Protein AF-N2AQR8-F1 (afdb_monomer_lite)

Secondary structure (DSSP, 8-state):
-PPPPPHHHHHHHTT----EEEEES-----HHHHHHHHHHHHTTPEEEEGGGGTT---HHHHHHHHHHHHHHTT--GGGEEEEES-HHHHHHHHHHTTT-TT---EEEEE--TTSPTT---SEEES--TT--HHHHHHHHHHHTTPPPEEEE-SSEEEEE--GGGHHHHHHHHTSTTSSSSSPPPPPHHHHHHHHHHIIIIIHHHHS--EEEEEETTT--EEEEEEEEEEEETTEEEEEEEEEE-GGGTTTTHHHHHHHHHHHHHHHTS--SEEEEEE-TT-HHHHHHHHHTT-EEEEEEEETTEEEEEEEEE--

Foldseek 3Di:
DQPDDDPVLVVVLVPFLAQEEEEADDDPVDPLVVVQVNQCSNSNRYYHYLPVPPVPPDLVVSVVVVCVVCVVVVHFLLNYEYEHLDLVNQQVQLCVVVVDVGGHHAYEHAAEPPGDPPRDGLYYDPDCNPPHPLNRRVSSCLSVVHWRFLDDFPWKTKIADDLVCVVLLLVQQPAPPQPPWPPGADPSVVNSVVSVCCSNPVCSVQVWDKIWIATPPPRHTFWIWTWDWDDAPNDTFTETDITGGPVCPPVCPLLGVSLRRLVSCCPVVVDQKYKYWGQPPPVVVVVSCVVSVWDFDDWGDDPNGITGITMDGRD

Radius of gyration: 22.26 Å; chains: 1; bounding box: 63×40×60 Å

Structure (mmCIF, N/CA/C/O backbone):
data_AF-N2AQR8-F1
#
_entry.id   AF-N2AQR8-F1
#
loop_
_atom_site.group_PDB
_atom_site.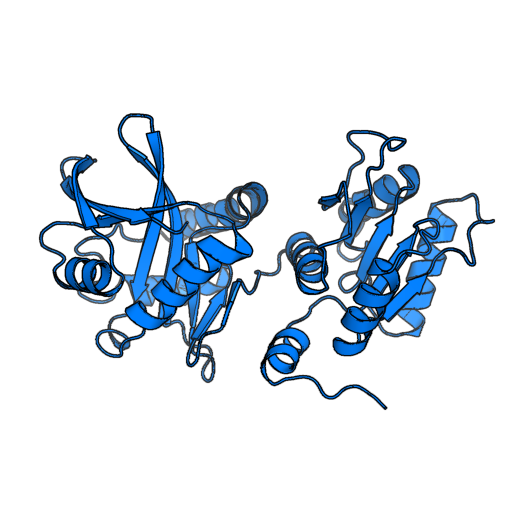id
_atom_site.type_symbol
_atom_site.label_atom_id
_atom_site.label_alt_id
_atom_site.label_comp_id
_atom_site.label_asym_id
_atom_site.label_entity_id
_atom_site.label_seq_id
_atom_site.pdbx_PDB_ins_code
_atom_site.Cartn_x
_atom_site.Cartn_y
_atom_site.Cartn_z
_atom_site.occupancy
_atom_site.B_iso_or_equiv
_atom_site.auth_seq_id
_atom_site.auth_comp_id
_atom_site.auth_asym_id
_atom_site.auth_atom_id
_atom_site.pdbx_PDB_model_num
ATOM 1 N N . MET A 1 1 ? -34.084 3.638 2.131 1.00 42.47 1 MET A N 1
ATOM 2 C CA . MET A 1 1 ? -33.612 2.890 0.943 1.00 42.47 1 MET A CA 1
ATOM 3 C C . MET A 1 1 ? -32.109 2.749 1.088 1.00 42.47 1 MET A C 1
ATOM 5 O O . MET A 1 1 ? -31.470 3.782 1.215 1.00 42.47 1 MET A O 1
ATOM 9 N N . LYS A 1 2 ? -31.545 1.532 1.154 1.00 53.47 2 LYS A N 1
ATOM 10 C CA . LYS A 1 2 ? -30.079 1.376 1.123 1.00 53.47 2 LYS A CA 1
ATOM 11 C C . LYS A 1 2 ? -29.582 1.986 -0.194 1.00 53.47 2 LYS A C 1
ATOM 13 O O . LYS A 1 2 ? -30.084 1.598 -1.251 1.00 53.47 2 LYS A O 1
ATOM 18 N N . ASN A 1 3 ? -28.685 2.969 -0.135 1.00 61.62 3 ASN A N 1
ATOM 19 C CA . ASN A 1 3 ? -28.075 3.522 -1.342 1.00 61.62 3 ASN A CA 1
ATOM 20 C C . ASN A 1 3 ? -27.347 2.388 -2.068 1.00 61.62 3 ASN A C 1
ATOM 22 O O . ASN A 1 3 ? -26.574 1.649 -1.463 1.00 61.62 3 ASN A O 1
ATOM 26 N N . LYS A 1 4 ? -27.638 2.212 -3.358 1.00 77.88 4 LYS A N 1
ATOM 27 C CA . LYS A 1 4 ? -26.970 1.196 -4.167 1.00 77.88 4 LYS A CA 1
ATOM 28 C C . LYS A 1 4 ? -25.528 1.653 -4.407 1.00 77.88 4 LYS A C 1
ATOM 30 O O . LYS A 1 4 ? -25.333 2.745 -4.937 1.00 77.88 4 LYS A O 1
ATOM 35 N N . ARG A 1 5 ? -24.549 0.834 -4.009 1.00 87.38 5 ARG A N 1
ATOM 36 C CA . ARG A 1 5 ? -23.120 1.080 -4.254 1.00 87.38 5 ARG A CA 1
ATOM 37 C C . ARG A 1 5 ? -22.850 1.205 -5.756 1.00 87.38 5 ARG A C 1
ATOM 39 O O . ARG A 1 5 ? -23.472 0.517 -6.568 1.00 87.38 5 ARG A O 1
ATOM 46 N N . THR A 1 6 ? -21.909 2.065 -6.131 1.00 89.38 6 THR A N 1
ATOM 47 C CA . THR A 1 6 ? -21.298 2.016 -7.465 1.00 89.38 6 THR A CA 1
ATOM 48 C C . THR A 1 6 ? -20.430 0.758 -7.595 1.00 89.38 6 THR A C 1
ATOM 50 O O . THR A 1 6 ? -20.043 0.157 -6.597 1.00 89.38 6 THR A O 1
ATOM 53 N N . LYS A 1 7 ? -20.058 0.368 -8.821 1.00 83.56 7 LYS A N 1
ATOM 54 C CA . LYS A 1 7 ? -19.149 -0.774 -9.057 1.00 83.56 7 LYS A CA 1
ATOM 55 C C . LYS A 1 7 ? -17.795 -0.612 -8.344 1.00 83.56 7 LYS A C 1
ATOM 57 O O . LYS A 1 7 ? -17.186 -1.585 -7.901 1.00 83.56 7 LYS A O 1
ATOM 62 N N . GLU A 1 8 ? -17.324 0.625 -8.245 1.00 80.00 8 GLU A N 1
ATOM 63 C CA . GLU A 1 8 ? -16.111 0.977 -7.511 1.00 80.00 8 GLU A CA 1
ATOM 64 C C . GLU A 1 8 ? -16.301 0.792 -6.002 1.00 80.00 8 GLU A C 1
ATOM 66 O O . GLU A 1 8 ? -15.521 0.085 -5.368 1.00 80.00 8 GLU A O 1
ATOM 71 N N . GLN A 1 9 ? -17.399 1.309 -5.444 1.00 87.56 9 GLN A N 1
ATOM 72 C CA . GLN A 1 9 ? -17.742 1.123 -4.032 1.00 87.56 9 GLN A CA 1
ATOM 73 C C . GLN A 1 9 ? -17.975 -0.352 -3.674 1.00 87.56 9 GLN A C 1
ATOM 75 O O . GLN A 1 9 ? -17.590 -0.778 -2.592 1.00 87.56 9 GLN A O 1
ATOM 80 N N . GLU A 1 10 ? -18.555 -1.160 -4.567 1.00 87.81 10 GLU A N 1
ATOM 81 C CA . GLU A 1 10 ? -18.666 -2.616 -4.377 1.00 87.81 10 GLU A CA 1
ATOM 82 C C . GLU A 1 10 ? -17.289 -3.287 -4.306 1.00 87.81 10 GLU A C 1
ATOM 84 O O . GLU A 1 10 ? -17.080 -4.170 -3.476 1.00 87.81 10 GLU A O 1
ATOM 89 N N . THR A 1 11 ? -16.342 -2.848 -5.142 1.00 82.81 11 THR A N 1
ATOM 90 C CA . THR A 1 11 ? -14.969 -3.376 -5.146 1.00 82.81 11 THR A CA 1
ATOM 91 C C . THR A 1 11 ? -14.247 -3.031 -3.845 1.00 82.81 11 THR A C 1
ATOM 93 O O . THR A 1 11 ? -13.611 -3.904 -3.260 1.00 82.81 11 THR A O 1
ATOM 96 N N . ILE A 1 12 ? -14.373 -1.786 -3.377 1.00 85.25 12 ILE A N 1
ATOM 97 C CA . ILE A 1 12 ? -13.799 -1.340 -2.100 1.00 85.25 12 ILE A CA 1
ATOM 98 C C . ILE A 1 12 ? -14.423 -2.126 -0.943 1.00 85.25 12 ILE A C 1
ATOM 100 O O . ILE A 1 12 ? -13.701 -2.713 -0.143 1.00 85.25 12 ILE A O 1
ATOM 104 N N . TRP A 1 13 ? -15.757 -2.189 -0.891 1.00 90.50 13 TRP A N 1
ATOM 105 C CA . TRP A 1 13 ? -16.504 -2.882 0.158 1.00 90.50 13 TRP A CA 1
ATOM 106 C C . TRP A 1 13 ? -16.085 -4.345 0.319 1.00 90.50 13 TRP A C 1
ATOM 108 O O . TRP A 1 13 ? -15.829 -4.784 1.435 1.00 90.50 13 TRP A O 1
ATOM 118 N N . ALA A 1 14 ? -15.952 -5.083 -0.787 1.00 87.19 14 ALA A N 1
ATOM 119 C CA . ALA A 1 14 ? -15.597 -6.504 -0.775 1.00 87.19 14 ALA A CA 1
ATOM 120 C C . ALA A 1 14 ? -14.200 -6.803 -0.190 1.00 87.19 14 ALA A C 1
ATOM 122 O O . ALA A 1 14 ? -13.817 -7.965 -0.069 1.00 87.19 14 ALA A O 1
ATOM 123 N N . GLN A 1 15 ? -13.419 -5.770 0.126 1.00 85.62 15 GLN A N 1
ATOM 124 C CA . GLN A 1 15 ? -12.032 -5.873 0.569 1.00 85.62 15 GLN A CA 1
ATOM 125 C C . GLN A 1 15 ? -11.759 -5.169 1.888 1.00 85.62 15 GLN A C 1
ATOM 127 O O . GLN A 1 15 ? -10.601 -5.132 2.321 1.00 85.62 15 GLN A O 1
ATOM 132 N N . LEU A 1 16 ? -12.781 -4.563 2.488 1.00 92.19 16 LEU A N 1
ATOM 133 C CA . LEU A 1 16 ? -12.646 -3.974 3.805 1.00 92.19 16 LEU A CA 1
ATOM 134 C C . LEU A 1 16 ? -12.395 -5.089 4.820 1.00 92.19 16 LEU A C 1
ATOM 136 O O . LEU A 1 16 ? -13.093 -6.100 4.854 1.00 92.19 16 LEU A O 1
ATOM 140 N N . SER A 1 17 ? -11.375 -4.884 5.642 1.00 94.50 17 SER A N 1
ATOM 141 C CA . SER A 1 17 ? -11.164 -5.609 6.890 1.00 94.50 17 SER A CA 1
ATOM 142 C C . SER A 1 17 ? -11.867 -4.905 8.054 1.00 94.50 17 SER A C 1
ATOM 144 O O . SER A 1 17 ? -12.098 -5.524 9.091 1.00 94.50 17 SER A O 1
ATOM 146 N N . LEU A 1 18 ? -12.172 -3.614 7.911 1.00 96.56 18 LEU A N 1
ATOM 147 C CA . LEU A 1 18 ? -12.928 -2.821 8.875 1.00 96.56 18 LEU A CA 1
ATOM 148 C C . LEU A 1 18 ? -14.429 -3.13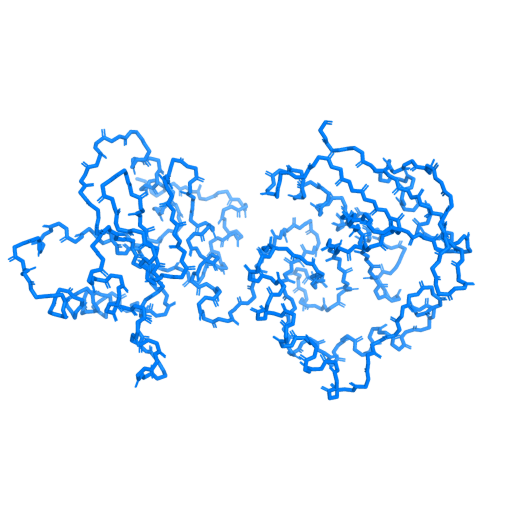4 8.804 1.00 96.56 18 LEU A C 1
ATOM 150 O O . LEU A 1 18 ? -15.056 -2.964 7.763 1.00 96.56 18 LEU A O 1
ATOM 154 N N . HIS A 1 19 ? -15.013 -3.501 9.942 1.00 96.62 19 HIS A N 1
ATOM 155 C CA . HIS A 1 19 ? -16.446 -3.757 10.108 1.00 96.62 19 HIS A CA 1
ATOM 156 C C . HIS A 1 19 ? -17.103 -2.866 11.169 1.00 96.62 19 HIS A C 1
ATOM 158 O O . HIS A 1 19 ? -18.322 -2.701 11.143 1.00 96.62 19 HIS A O 1
ATOM 164 N N . ALA A 1 20 ? -16.333 -2.277 12.091 1.00 96.94 20 ALA A N 1
ATOM 165 C CA . ALA A 1 20 ? -16.875 -1.364 13.094 1.00 96.94 20 ALA A CA 1
ATOM 166 C C . ALA A 1 20 ? -15.916 -0.229 13.469 1.00 96.94 20 ALA A C 1
ATOM 168 O O . ALA A 1 20 ? -14.708 -0.426 13.577 1.00 96.94 20 ALA A O 1
ATOM 169 N N . VAL A 1 21 ? -16.480 0.944 13.741 1.00 95.81 21 VAL A N 1
ATOM 170 C CA . VAL A 1 21 ? -15.791 2.103 14.307 1.00 95.81 21 VAL A CA 1
ATOM 171 C C . VAL A 1 21 ? -16.423 2.431 15.657 1.00 95.81 21 VAL A C 1
ATOM 173 O O . VAL A 1 21 ? -17.600 2.783 15.738 1.00 95.81 21 VAL A O 1
ATOM 176 N N . ILE A 1 22 ? -15.634 2.327 16.721 1.00 94.56 22 ILE A N 1
ATOM 177 C CA . ILE A 1 22 ? -15.975 2.806 18.055 1.00 94.56 22 ILE A CA 1
ATOM 178 C C . ILE A 1 22 ? -15.644 4.296 18.122 1.00 94.56 22 ILE A C 1
ATOM 180 O O . ILE A 1 22 ? -14.485 4.694 18.010 1.00 94.56 22 ILE A O 1
ATOM 184 N N . TRP A 1 23 ? -16.677 5.113 18.298 1.00 92.25 23 TRP A N 1
ATOM 185 C CA . TRP A 1 23 ? -16.581 6.567 18.265 1.00 92.25 23 TRP A CA 1
ATOM 186 C C . TRP A 1 23 ? -16.594 7.147 19.676 1.00 92.25 23 TRP A C 1
ATOM 188 O O . TRP A 1 23 ? -17.652 7.246 20.307 1.00 92.25 23 TRP A O 1
ATOM 198 N N . ASP A 1 24 ? -15.423 7.537 20.171 1.00 90.50 24 ASP A N 1
ATOM 199 C CA . ASP A 1 24 ? -15.214 8.069 21.519 1.00 90.50 24 ASP A CA 1
ATOM 200 C C . ASP A 1 24 ? -14.786 9.544 21.516 1.00 90.50 24 ASP A C 1
ATOM 202 O O . ASP A 1 24 ? -13.900 9.964 22.258 1.00 90.50 24 ASP A O 1
ATOM 206 N N . LEU A 1 25 ? -15.425 10.340 20.657 1.00 86.69 25 LEU A N 1
ATOM 207 C CA . LEU A 1 25 ? -15.266 11.794 20.617 1.00 86.69 25 LEU A CA 1
ATOM 208 C C . LEU A 1 25 ? -16.547 12.501 21.093 1.00 86.69 25 LEU A C 1
ATOM 210 O O . LEU A 1 25 ? -17.679 12.032 20.879 1.00 86.69 25 LEU A O 1
ATOM 214 N N . SER A 1 26 ? -16.382 13.658 21.739 1.00 74.06 26 SER A N 1
ATOM 215 C CA . SER A 1 26 ? -17.483 14.606 21.961 1.00 74.06 26 SER A CA 1
ATOM 216 C C . SER A 1 26 ? -18.059 15.060 20.614 1.00 74.06 26 SER A C 1
ATOM 218 O O . SER A 1 26 ? -17.352 15.091 19.615 1.00 74.06 26 SER A O 1
ATOM 220 N N . GLU A 1 27 ? -19.364 15.325 20.545 1.00 63.97 27 GLU A N 1
ATOM 221 C CA . GLU A 1 27 ? -20.008 15.762 19.298 1.00 63.97 27 GLU A CA 1
ATOM 222 C C . GLU A 1 27 ? -19.433 17.109 18.874 1.00 63.97 27 GLU A C 1
ATOM 224 O O . GLU A 1 27 ? -19.551 18.084 19.611 1.00 63.97 27 GLU A O 1
ATOM 229 N N . THR A 1 28 ? -18.825 17.165 17.695 1.00 53.22 28 THR A N 1
ATOM 230 C CA . THR A 1 28 ? -18.920 18.361 16.870 1.00 53.22 28 THR A CA 1
ATOM 231 C C . THR A 1 28 ? -20.125 18.124 15.962 1.00 53.22 28 THR A C 1
ATOM 233 O O . THR A 1 28 ? -20.134 17.190 15.162 1.00 53.22 28 THR A O 1
ATOM 236 N N . GLU A 1 29 ? -21.203 18.889 16.157 1.00 48.78 29 GLU A N 1
ATOM 237 C CA . GLU A 1 29 ? -22.363 18.909 15.253 1.00 48.78 29 GLU A CA 1
ATOM 238 C C . GLU A 1 29 ? -21.960 19.588 13.935 1.00 48.78 29 GLU A C 1
ATOM 240 O O . GLU A 1 29 ? -22.415 20.686 13.622 1.00 48.78 29 GLU A O 1
ATOM 245 N N . ASP A 1 30 ? -21.048 18.966 13.189 1.00 54.22 30 ASP A N 1
ATOM 246 C CA . ASP A 1 30 ? -20.509 19.526 11.956 1.00 54.22 30 ASP A CA 1
ATOM 247 C C . ASP A 1 30 ? -20.894 18.681 10.740 1.00 54.22 30 ASP A C 1
ATOM 249 O O . ASP A 1 30 ? -21.109 17.467 10.831 1.00 54.22 30 ASP A O 1
ATOM 253 N N . ALA A 1 31 ? -20.974 19.324 9.575 1.00 54.62 31 ALA A N 1
ATOM 254 C CA . ALA A 1 31 ? -21.418 18.701 8.324 1.00 54.62 31 ALA A CA 1
ATOM 255 C C . ALA A 1 31 ? -20.582 17.460 7.928 1.00 54.62 31 ALA A C 1
ATOM 257 O O . ALA A 1 31 ? -21.072 16.567 7.226 1.00 54.62 31 ALA A O 1
ATOM 258 N N . ASP A 1 32 ? -19.345 17.367 8.420 1.00 61.53 32 ASP A N 1
ATOM 259 C CA . ASP A 1 32 ? -18.453 16.228 8.206 1.00 61.53 32 ASP A CA 1
ATOM 260 C C . ASP A 1 32 ? -18.837 14.962 8.977 1.00 61.53 32 ASP A C 1
ATOM 262 O O . ASP A 1 32 ? -18.484 13.857 8.556 1.00 61.53 32 ASP A O 1
ATOM 266 N N . ASP A 1 33 ? -19.568 15.067 10.089 1.00 71.44 33 ASP A N 1
ATOM 267 C CA . ASP A 1 33 ? -20.088 13.890 10.800 1.00 71.44 33 ASP A CA 1
ATOM 268 C C . ASP A 1 33 ? -21.192 13.197 9.979 1.00 71.44 33 ASP A C 1
ATOM 270 O O . ASP A 1 33 ? -21.207 11.973 9.825 1.00 71.44 33 ASP A O 1
ATOM 274 N N . ASP A 1 34 ? -22.050 13.983 9.327 1.00 77.31 34 ASP A N 1
ATOM 275 C CA . ASP A 1 34 ? -23.078 13.483 8.409 1.00 77.31 34 ASP A CA 1
ATOM 276 C C . ASP A 1 34 ? -22.483 12.850 7.145 1.00 77.31 34 ASP A C 1
ATOM 278 O O . ASP A 1 34 ? -22.993 11.837 6.653 1.00 77.31 34 ASP A O 1
ATOM 282 N N . ARG A 1 35 ? -21.406 13.434 6.603 1.00 84.19 35 ARG A N 1
ATOM 283 C CA . ARG A 1 35 ? -20.669 12.879 5.457 1.00 84.19 35 ARG A CA 1
ATOM 284 C C . ARG A 1 35 ? -20.094 11.502 5.794 1.00 84.19 35 ARG A C 1
ATOM 286 O O . ARG A 1 35 ? -20.350 10.546 5.061 1.00 84.19 35 ARG A O 1
ATOM 293 N N . ARG A 1 36 ? -19.383 11.385 6.920 1.00 86.06 36 ARG A N 1
ATOM 294 C CA . ARG A 1 36 ? -18.759 10.126 7.364 1.00 86.06 36 ARG A CA 1
ATOM 295 C C . ARG A 1 36 ? -19.778 9.055 7.712 1.00 86.06 36 ARG A C 1
ATOM 297 O O . ARG A 1 36 ? -19.607 7.921 7.281 1.00 86.06 36 ARG A O 1
ATOM 304 N N . LYS A 1 37 ? -20.864 9.386 8.420 1.00 85.88 37 LYS A N 1
ATOM 305 C CA . LYS A 1 37 ? -21.946 8.422 8.700 1.00 85.88 37 LYS A CA 1
ATOM 306 C C . LYS A 1 37 ? -22.515 7.831 7.414 1.00 85.88 37 LYS A C 1
ATOM 308 O O . LYS A 1 37 ? -22.621 6.615 7.297 1.00 85.88 37 LYS A O 1
ATOM 313 N N . LYS A 1 38 ? -22.800 8.679 6.417 1.00 88.62 38 LYS A N 1
ATOM 314 C CA . LYS A 1 38 ? -23.266 8.225 5.097 1.00 88.62 38 LYS A CA 1
ATOM 315 C C . LYS A 1 38 ? -22.246 7.322 4.412 1.00 88.62 38 LYS A C 1
ATOM 317 O O . LYS A 1 38 ? -22.640 6.346 3.781 1.00 88.62 38 LYS A O 1
ATOM 322 N N . GLU A 1 39 ? -20.960 7.642 4.514 1.00 90.31 39 GLU A N 1
ATOM 323 C CA . GLU A 1 39 ? -19.897 6.814 3.950 1.00 90.31 39 GLU A CA 1
ATOM 324 C C . GLU A 1 39 ? -19.821 5.445 4.644 1.00 90.31 39 GLU A C 1
ATOM 326 O O . GLU A 1 39 ? -19.912 4.420 3.971 1.00 90.31 39 GLU A O 1
ATOM 331 N N . LEU A 1 40 ? -19.752 5.402 5.977 1.00 92.25 40 LEU A N 1
ATOM 332 C CA . LEU A 1 40 ? -19.744 4.153 6.749 1.00 92.25 40 LEU A CA 1
ATOM 333 C C . LEU A 1 40 ? -20.975 3.284 6.441 1.00 92.25 40 LEU A C 1
ATOM 335 O O . LEU A 1 40 ? -20.829 2.083 6.213 1.00 92.25 40 LEU A O 1
ATOM 339 N N . ASP A 1 41 ? -22.160 3.891 6.322 1.00 92.06 41 ASP A N 1
ATOM 340 C CA . ASP A 1 41 ? -23.397 3.205 5.931 1.00 92.06 41 ASP A CA 1
ATOM 341 C C . ASP A 1 41 ? -23.318 2.610 4.519 1.00 92.06 41 ASP A C 1
ATOM 343 O O . ASP A 1 41 ? -23.753 1.476 4.294 1.00 92.06 41 ASP A O 1
ATOM 347 N N . VAL A 1 42 ? -22.747 3.348 3.554 1.00 93.19 42 VAL A N 1
ATOM 348 C CA . VAL A 1 42 ? -22.511 2.836 2.194 1.00 93.19 42 VAL A CA 1
ATOM 349 C C . VAL A 1 42 ? -21.654 1.580 2.255 1.00 93.19 42 VAL A C 1
ATOM 351 O O . VAL A 1 42 ? -21.936 0.630 1.532 1.00 93.19 42 VAL A O 1
ATOM 354 N N . PHE A 1 43 ? -20.662 1.521 3.136 1.00 93.81 43 PHE A N 1
ATOM 355 C CA . PHE A 1 43 ? -19.757 0.382 3.272 1.00 93.81 43 PHE A CA 1
ATOM 356 C C . PHE A 1 43 ? -20.177 -0.646 4.330 1.00 93.81 43 PHE A C 1
ATOM 358 O O . PHE A 1 43 ? -19.449 -1.606 4.554 1.00 93.81 43 PHE A O 1
ATOM 365 N N . GLU A 1 44 ? -21.368 -0.507 4.919 1.00 94.38 44 GLU A N 1
ATOM 366 C CA . GLU A 1 44 ? -21.869 -1.395 5.981 1.00 94.38 44 GLU A CA 1
ATOM 367 C C . GLU A 1 44 ? -20.889 -1.542 7.164 1.00 94.38 44 GLU A C 1
ATOM 369 O O . GLU A 1 44 ? -20.833 -2.582 7.817 1.00 94.38 44 GLU A O 1
ATOM 374 N N . VAL A 1 45 ? -20.140 -0.476 7.462 1.00 95.81 45 VAL A N 1
ATOM 375 C CA . VAL A 1 45 ? -19.285 -0.383 8.648 1.00 95.81 45 VAL A CA 1
ATOM 376 C C . VAL A 1 45 ? -20.116 0.177 9.796 1.00 95.81 45 VAL A C 1
ATOM 378 O O . VAL A 1 45 ? -20.654 1.278 9.710 1.00 95.81 45 VAL A O 1
ATOM 381 N N . CYS A 1 46 ? -20.233 -0.573 10.890 1.00 94.88 46 CYS A N 1
ATOM 382 C CA . CYS A 1 46 ? -21.030 -0.147 12.033 1.00 94.88 46 CYS A CA 1
ATOM 383 C C . CYS A 1 46 ? -20.357 1.006 12.788 1.00 94.88 46 CYS A C 1
ATOM 385 O O . CYS A 1 46 ? -19.195 0.903 13.169 1.00 94.88 46 CYS A O 1
ATOM 387 N N . LEU A 1 47 ? -21.098 2.077 13.071 1.00 92.44 47 LEU A N 1
ATOM 388 C CA . LEU A 1 47 ? -20.652 3.153 13.952 1.00 92.44 47 LEU A CA 1
ATOM 389 C C . LEU A 1 47 ? -21.235 2.964 15.361 1.00 92.44 47 LEU A C 1
ATOM 391 O O . LEU A 1 47 ? -22.453 2.996 15.544 1.00 92.44 47 LEU A O 1
ATOM 395 N N . LEU A 1 48 ? -20.369 2.811 16.365 1.00 91.06 48 LEU A N 1
ATOM 396 C CA . LEU A 1 48 ? -20.739 2.625 17.770 1.00 91.06 48 LEU A CA 1
ATOM 397 C C . LEU A 1 48 ? -20.324 3.848 18.608 1.00 91.06 48 LEU A C 1
ATOM 399 O O . LEU A 1 48 ? -19.171 3.942 19.032 1.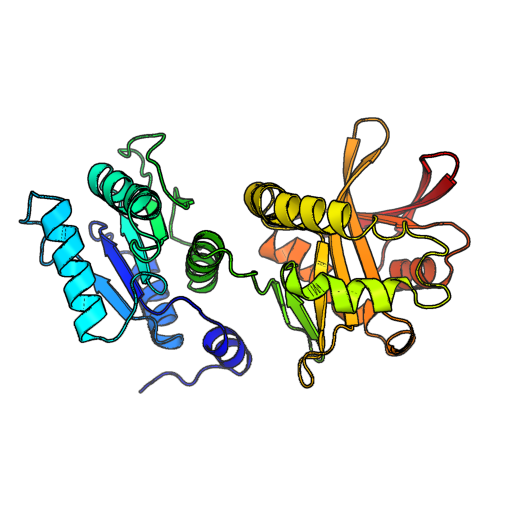00 91.06 48 LEU A O 1
ATOM 403 N N . PRO A 1 49 ? -21.239 4.796 18.880 1.00 88.50 49 PRO A N 1
ATOM 404 C CA . PRO A 1 49 ? -20.930 5.974 19.683 1.00 88.50 49 PRO A CA 1
ATOM 405 C C . PRO A 1 49 ? -20.842 5.642 21.179 1.00 88.50 49 PRO A C 1
ATOM 407 O O . PRO A 1 49 ? -21.824 5.225 21.797 1.00 88.50 49 PRO A O 1
ATOM 410 N N . MET A 1 50 ? -19.692 5.920 21.801 1.00 82.94 50 MET A N 1
ATOM 411 C CA . MET A 1 50 ? -19.444 5.639 23.224 1.00 82.94 50 MET A CA 1
ATOM 412 C C . MET A 1 50 ? -20.094 6.639 24.187 1.00 82.94 50 MET A C 1
ATOM 414 O O . MET A 1 50 ? -20.032 6.456 25.404 1.00 82.94 50 MET A O 1
ATOM 418 N N . ARG A 1 51 ? -20.762 7.688 23.685 1.00 71.00 51 ARG A N 1
ATOM 419 C CA . ARG A 1 51 ? -21.357 8.741 24.533 1.00 71.00 51 ARG A CA 1
ATOM 420 C C . ARG A 1 51 ? -22.350 8.221 25.564 1.00 71.00 51 ARG A C 1
ATOM 422 O O . ARG A 1 51 ? -22.454 8.767 26.658 1.00 71.00 51 ARG A O 1
ATOM 429 N N . ARG A 1 52 ? -23.018 7.108 25.251 1.00 62.03 52 ARG A N 1
ATOM 430 C CA . ARG A 1 52 ? -23.945 6.410 26.158 1.00 62.03 52 ARG A CA 1
ATOM 431 C C . ARG A 1 52 ? -23.287 5.970 27.473 1.00 62.03 52 ARG A C 1
ATOM 433 O O . ARG A 1 52 ? -23.993 5.727 28.449 1.00 62.03 52 ARG A O 1
ATOM 440 N N . TRP A 1 53 ? -21.957 5.917 27.517 1.00 68.12 53 TRP A N 1
ATOM 441 C CA . TRP A 1 53 ? -21.167 5.444 28.650 1.00 68.12 53 TRP A CA 1
ATOM 442 C C . TRP A 1 53 ? -20.182 6.488 29.187 1.00 68.12 53 TRP A C 1
ATOM 444 O O . TRP A 1 53 ? -19.282 6.138 29.940 1.00 68.12 53 TRP A O 1
ATOM 454 N N . GLN A 1 54 ? -20.354 7.774 28.860 1.00 66.94 54 GLN A N 1
ATOM 455 C CA . GLN A 1 54 ? -19.489 8.856 29.368 1.00 66.94 54 GLN A CA 1
ATOM 456 C C . GLN A 1 54 ? -19.455 8.961 30.901 1.00 66.94 54 GLN A C 1
ATOM 458 O O . GLN A 1 54 ? -18.502 9.489 31.463 1.00 66.94 54 GLN A O 1
ATOM 463 N N . HIS A 1 55 ? -20.473 8.438 31.587 1.00 70.62 55 HIS A N 1
ATOM 464 C CA . HIS A 1 55 ? -20.516 8.368 33.048 1.00 70.62 55 HIS A CA 1
ATOM 465 C C . HIS A 1 55 ? -19.573 7.300 33.637 1.00 70.62 55 HIS A C 1
ATOM 467 O O . HIS A 1 55 ? -19.319 7.309 34.841 1.00 70.62 55 HIS A O 1
ATOM 473 N N . MET A 1 56 ? -19.063 6.366 32.826 1.00 75.50 56 MET A N 1
ATOM 474 C CA . MET A 1 56 ? -18.118 5.342 33.268 1.00 75.50 56 MET A CA 1
ATOM 475 C C . MET A 1 56 ? -16.710 5.936 33.355 1.00 75.50 56 MET A C 1
ATOM 477 O O . MET A 1 56 ? -16.095 6.254 32.342 1.00 75.50 56 MET A O 1
ATOM 481 N N . THR A 1 57 ? -16.177 6.050 34.571 1.00 74.88 57 THR A N 1
ATOM 482 C CA . THR A 1 57 ? -14.847 6.635 34.826 1.00 74.88 57 THR A CA 1
ATOM 483 C C . THR A 1 57 ? -13.698 5.630 34.717 1.00 74.88 57 THR A C 1
ATOM 485 O O . THR A 1 57 ? -12.534 6.022 34.686 1.00 74.88 57 THR A O 1
ATOM 488 N N . CYS A 1 58 ? -14.001 4.328 34.669 1.00 84.19 58 CYS A N 1
ATOM 489 C CA . CYS A 1 58 ? -13.004 3.270 34.540 1.00 84.19 58 CYS A CA 1
ATOM 490 C C . CYS A 1 58 ? -12.807 2.884 33.068 1.00 84.19 58 CYS A C 1
ATOM 492 O O . CYS A 1 58 ? -13.677 2.250 32.468 1.00 84.19 58 CYS A O 1
ATOM 494 N N . THR A 1 59 ? -11.638 3.219 32.518 1.00 85.88 59 THR A N 1
ATOM 495 C CA . THR A 1 59 ? -11.240 2.945 31.128 1.00 85.88 59 THR A CA 1
ATOM 496 C C . THR A 1 59 ? -11.396 1.474 30.739 1.00 85.88 59 THR A C 1
ATOM 498 O O . THR A 1 59 ? -12.010 1.176 29.720 1.00 85.88 59 THR A O 1
ATOM 501 N N . GLY A 1 60 ? -10.918 0.546 31.577 1.00 85.06 60 GLY A N 1
ATOM 502 C CA . GLY A 1 60 ? -11.010 -0.890 31.291 1.00 85.06 60 GLY A CA 1
ATOM 503 C C . GLY A 1 60 ? -12.455 -1.384 31.184 1.00 85.06 60 GLY A C 1
ATOM 504 O O . GLY A 1 60 ? -12.800 -2.076 30.236 1.00 85.06 60 GLY A O 1
ATOM 505 N N . LEU A 1 61 ? -13.344 -0.965 32.092 1.00 86.69 61 LEU A N 1
ATOM 506 C CA . LEU A 1 61 ? -14.765 -1.337 32.015 1.00 86.69 61 LEU A CA 1
ATOM 507 C C . LEU A 1 61 ? -15.448 -0.750 30.774 1.00 86.69 61 LEU A C 1
ATOM 509 O O . LEU A 1 61 ? -16.270 -1.411 30.143 1.00 86.69 61 LEU A O 1
ATOM 513 N N . LYS A 1 62 ? -15.101 0.493 30.421 1.00 89.12 62 LYS A N 1
ATOM 514 C CA . LYS A 1 62 ? -15.612 1.164 29.223 1.00 89.12 62 LYS A CA 1
ATOM 515 C C . LYS A 1 62 ? -15.184 0.415 27.951 1.00 89.12 62 LYS A C 1
ATOM 517 O O . LYS A 1 62 ? -16.000 0.237 27.049 1.00 89.12 62 LYS A O 1
ATOM 522 N N . TYR A 1 63 ? -13.937 -0.057 27.905 1.00 90.69 63 TYR A N 1
ATOM 523 C CA . TYR A 1 63 ? -13.422 -0.897 26.826 1.00 90.69 63 TYR A CA 1
ATOM 524 C C . TYR A 1 63 ? -14.147 -2.247 26.738 1.00 90.69 63 TYR A C 1
ATOM 526 O O . TYR A 1 63 ? -14.649 -2.596 25.673 1.00 90.69 63 TYR A O 1
ATOM 534 N N . GLU A 1 64 ? -14.268 -2.978 27.849 1.00 90.94 64 GLU A N 1
ATOM 535 C CA . GLU A 1 64 ? -14.917 -4.298 27.869 1.00 90.94 64 GLU A CA 1
ATOM 536 C C . GLU A 1 64 ? -16.388 -4.232 27.420 1.00 90.94 64 GLU A C 1
ATOM 538 O O . GLU A 1 64 ? -16.852 -5.103 26.690 1.00 90.94 64 GLU A O 1
ATOM 543 N N . HIS A 1 65 ? -17.116 -3.160 27.753 1.00 91.19 65 HIS A N 1
ATOM 544 C CA . HIS A 1 65 ? -18.461 -2.933 27.208 1.00 91.19 65 HIS A CA 1
ATOM 545 C C . HIS A 1 65 ? -18.472 -2.728 25.687 1.00 91.19 65 HIS A C 1
ATOM 547 O O . HIS A 1 65 ? -19.361 -3.247 25.007 1.00 91.19 65 HIS A O 1
ATOM 553 N N . ALA A 1 66 ? -17.505 -1.987 25.135 1.00 91.69 66 ALA A N 1
ATOM 554 C CA . ALA A 1 66 ? -17.388 -1.827 23.686 1.00 91.69 66 ALA A CA 1
ATOM 555 C C . ALA A 1 66 ? -17.125 -3.181 23.009 1.00 91.69 66 ALA A C 1
ATOM 557 O O . ALA A 1 66 ? -17.783 -3.513 22.023 1.00 91.69 66 ALA A O 1
ATOM 558 N N . VAL A 1 67 ? -16.224 -3.986 23.580 1.00 92.38 67 VAL A N 1
ATOM 559 C CA . VAL A 1 67 ? -15.925 -5.345 23.108 1.00 92.38 67 VAL A CA 1
ATOM 560 C C . VAL A 1 67 ? -17.159 -6.244 23.181 1.00 92.38 67 VAL A C 1
ATOM 562 O O . VAL A 1 67 ? -17.451 -6.942 22.213 1.00 92.38 67 VAL A O 1
ATOM 565 N N . GLN A 1 68 ? -17.928 -6.194 24.269 1.00 93.44 68 GLN A N 1
ATOM 566 C CA . GLN A 1 68 ? -19.171 -6.956 24.388 1.00 93.44 68 GLN A CA 1
ATOM 567 C C . GLN A 1 68 ? -20.171 -6.591 23.278 1.00 93.44 68 GLN A C 1
ATOM 569 O O . GLN A 1 68 ? -20.747 -7.481 22.655 1.00 93.44 68 GLN A O 1
ATOM 574 N N . CYS A 1 69 ? -20.333 -5.301 22.968 1.00 93.81 69 CYS A N 1
ATOM 575 C CA . CYS A 1 69 ? -21.204 -4.867 21.871 1.00 93.81 69 CYS A CA 1
ATOM 576 C C . CYS A 1 69 ? -20.731 -5.414 20.515 1.00 93.81 69 CYS A C 1
ATOM 578 O O . CYS A 1 69 ? -21.546 -5.876 19.719 1.00 93.81 69 CYS A O 1
ATOM 580 N N . LEU A 1 70 ? -19.418 -5.407 20.254 1.00 94.50 70 LEU A N 1
ATOM 581 C CA . LEU A 1 70 ? -18.853 -6.007 19.041 1.00 94.50 70 LEU A CA 1
ATOM 582 C C . LEU A 1 70 ? -19.141 -7.515 18.972 1.00 94.50 70 LEU A C 1
ATOM 584 O O . LEU A 1 70 ? -19.552 -8.013 17.924 1.00 94.50 70 LEU A O 1
ATOM 588 N N . GLN A 1 71 ? -18.996 -8.232 20.090 1.00 94.06 71 GLN A N 1
ATOM 589 C CA . GLN A 1 71 ? -19.278 -9.668 20.178 1.00 94.06 71 GLN A CA 1
ATOM 590 C C . GLN A 1 71 ? -20.753 -9.991 19.911 1.00 94.06 71 GLN A C 1
ATOM 592 O O . GLN A 1 71 ? -21.040 -10.925 19.162 1.00 94.06 71 GLN A O 1
ATOM 597 N N . GLU A 1 72 ? -21.688 -9.205 20.452 1.00 95.94 72 GLU A N 1
ATOM 598 C CA . GLU A 1 72 ? -23.131 -9.342 20.189 1.00 95.94 72 GLU A CA 1
ATOM 599 C C . GLU A 1 72 ? -23.474 -9.145 18.700 1.00 95.94 72 GLU A C 1
ATOM 601 O O . GLU A 1 72 ? -24.432 -9.731 18.194 1.00 95.94 72 GLU A O 1
ATOM 606 N N . MET A 1 73 ? -22.658 -8.373 17.979 1.00 95.19 73 MET A N 1
ATOM 607 C CA . MET A 1 73 ? -22.759 -8.164 16.532 1.00 95.19 73 MET A CA 1
ATOM 608 C C . MET A 1 73 ? -21.976 -9.193 15.698 1.00 95.19 73 MET A C 1
ATOM 610 O O . MET A 1 73 ? -22.036 -9.153 14.469 1.00 95.19 73 MET A O 1
ATOM 614 N N . GLY A 1 74 ? -21.231 -10.103 16.335 1.00 95.69 74 GLY A N 1
ATOM 615 C CA . GLY A 1 74 ? -20.354 -11.060 15.656 1.00 95.69 74 GLY A CA 1
ATOM 616 C C . GLY A 1 74 ? -19.108 -10.428 15.022 1.00 95.69 74 GLY A C 1
ATOM 617 O O . GLY A 1 74 ? -18.528 -11.009 14.105 1.00 95.69 74 GLY A O 1
ATOM 618 N N . ILE A 1 75 ? -18.696 -9.243 15.480 1.00 95.19 75 ILE A N 1
ATOM 619 C CA . ILE A 1 75 ? -17.533 -8.511 14.969 1.00 95.19 75 ILE A CA 1
ATOM 620 C C . ILE A 1 75 ? -16.337 -8.753 15.896 1.00 95.19 75 ILE A C 1
ATOM 622 O O . ILE A 1 75 ? -16.417 -8.563 17.107 1.00 95.19 75 ILE A O 1
ATOM 626 N N . SER A 1 76 ? -15.203 -9.167 15.326 1.00 93.25 76 SER A N 1
ATOM 627 C CA . SER A 1 76 ? -13.945 -9.294 16.070 1.00 93.25 76 SER A CA 1
ATOM 628 C C . SER A 1 76 ? -13.317 -7.923 16.331 1.00 93.25 76 SER A C 1
ATOM 630 O O . SER A 1 76 ? -13.349 -7.055 15.461 1.00 93.25 76 SER A O 1
ATOM 632 N N . GLU A 1 77 ? -12.644 -7.762 17.474 1.00 93.19 77 GLU A N 1
ATOM 633 C CA . GLU A 1 77 ? -11.820 -6.583 17.794 1.00 93.19 77 GLU A CA 1
ATOM 634 C C . GLU A 1 77 ? -10.802 -6.263 16.684 1.00 93.19 77 GLU A C 1
ATOM 636 O O . GLU A 1 77 ? -10.569 -5.098 16.374 1.00 93.19 77 GLU A O 1
ATOM 641 N N . LYS A 1 78 ? -10.255 -7.289 16.012 1.00 92.69 78 LYS A N 1
ATOM 642 C CA . LYS A 1 78 ? -9.321 -7.119 14.884 1.00 92.69 78 LYS A CA 1
ATOM 643 C C . LYS A 1 78 ? -9.957 -6.439 13.674 1.00 92.69 78 LYS A C 1
ATOM 645 O O . LYS A 1 78 ? -9.239 -5.861 12.870 1.00 92.69 78 LYS A O 1
ATOM 650 N N . ASN A 1 79 ? -11.277 -6.516 13.534 1.00 95.06 79 ASN A N 1
ATOM 651 C CA . ASN A 1 79 ? -12.039 -5.870 12.469 1.00 95.06 79 ASN A CA 1
ATOM 652 C C . ASN A 1 79 ? -12.676 -4.554 12.938 1.00 95.06 79 ASN A C 1
ATOM 654 O O . ASN A 1 79 ? -13.552 -4.018 12.258 1.00 95.06 79 ASN A O 1
ATOM 658 N N . ALA A 1 80 ? -12.261 -4.036 14.094 1.00 96.06 80 ALA A N 1
ATOM 659 C CA . ALA A 1 80 ? -12.777 -2.805 14.659 1.00 96.06 80 ALA A CA 1
ATOM 660 C C . ALA A 1 80 ? -11.672 -1.762 14.882 1.00 96.06 80 ALA A C 1
ATOM 662 O O . ALA A 1 80 ? -10.490 -2.074 15.063 1.00 96.06 80 ALA A O 1
ATOM 663 N N . LEU A 1 81 ? -12.092 -0.502 14.861 1.00 96.62 81 LEU A N 1
ATOM 664 C CA . LEU A 1 81 ? -11.255 0.674 15.040 1.00 96.62 81 LEU A CA 1
ATOM 665 C C . LEU A 1 81 ? -11.826 1.537 16.163 1.00 96.62 81 LEU A C 1
ATOM 667 O O . LEU A 1 81 ? -12.993 1.907 16.119 1.00 96.62 81 LEU A O 1
ATOM 671 N N . LEU A 1 82 ? -11.002 1.893 17.137 1.00 95.88 82 LEU A N 1
ATOM 672 C CA . LEU A 1 82 ? -11.294 2.907 18.136 1.00 95.88 82 LEU A CA 1
ATOM 673 C C . LEU A 1 82 ? -10.781 4.265 17.659 1.00 95.88 82 LEU A C 1
ATOM 675 O O . LEU A 1 82 ? -9.614 4.397 17.299 1.00 95.88 82 LEU A O 1
ATOM 679 N N . ILE A 1 83 ? -11.641 5.277 17.724 1.00 94.44 83 ILE A N 1
ATOM 680 C CA . ILE A 1 83 ? -11.278 6.682 17.541 1.00 94.44 83 ILE A CA 1
ATOM 681 C C . ILE A 1 83 ? -11.575 7.398 18.853 1.00 94.44 83 ILE A C 1
ATOM 683 O O . ILE A 1 83 ? -12.727 7.422 19.286 1.00 94.44 83 ILE A O 1
ATOM 687 N N . THR A 1 84 ? -10.550 7.945 19.502 1.00 92.25 84 THR A N 1
ATOM 688 C CA . THR A 1 84 ? -10.687 8.560 20.829 1.00 92.25 84 THR A CA 1
ATOM 689 C C . THR A 1 84 ? -9.784 9.778 20.995 1.00 92.25 84 THR A C 1
ATOM 691 O O . THR A 1 84 ? -8.744 9.885 20.351 1.00 92.25 84 THR A O 1
ATOM 694 N N . GLN A 1 85 ? -10.192 10.682 21.880 1.00 90.88 85 GLN A N 1
ATOM 695 C CA . GLN A 1 85 ? -9.388 11.796 22.400 1.00 90.88 85 GLN A CA 1
ATOM 696 C C . GLN A 1 85 ? -8.993 11.572 23.874 1.00 90.88 85 GLN A C 1
ATOM 698 O O . GLN A 1 85 ? -8.283 12.383 24.464 1.00 90.88 85 GLN A O 1
ATOM 703 N N . ASP A 1 86 ? -9.449 10.468 24.483 1.00 90.19 86 ASP A N 1
ATOM 704 C CA . ASP A 1 86 ? -9.085 10.049 25.839 1.00 90.19 86 ASP A CA 1
ATOM 705 C C . ASP A 1 86 ? -7.727 9.331 25.796 1.00 90.19 86 ASP A C 1
ATOM 707 O O . ASP A 1 86 ? -7.592 8.240 25.233 1.00 90.19 86 ASP A O 1
ATOM 711 N N . ASP A 1 87 ? -6.707 9.958 26.385 1.00 91.75 87 ASP A N 1
ATOM 712 C CA . ASP A 1 87 ? -5.331 9.461 26.377 1.00 91.75 87 ASP A CA 1
ATOM 713 C C . ASP A 1 87 ? -5.191 8.128 27.119 1.00 91.75 87 ASP A C 1
ATOM 715 O O . ASP A 1 87 ? -4.496 7.226 26.650 1.00 91.75 87 ASP A O 1
ATOM 719 N N . LYS A 1 88 ? -5.917 7.951 28.227 1.00 91.69 88 LYS A N 1
ATOM 720 C CA . LYS A 1 88 ? -5.927 6.692 28.984 1.00 91.69 88 LYS A CA 1
ATOM 721 C C . LYS A 1 88 ? -6.583 5.577 28.187 1.00 91.69 88 LYS A C 1
ATOM 723 O O . LYS A 1 88 ? -6.132 4.435 28.264 1.00 91.69 88 LYS A O 1
ATOM 728 N N . MET A 1 89 ? -7.647 5.885 27.445 1.00 92.00 89 MET A N 1
ATOM 729 C CA . MET A 1 89 ? -8.300 4.914 26.568 1.00 92.00 89 MET A CA 1
ATOM 730 C C . MET A 1 89 ? -7.378 4.488 25.428 1.00 92.00 89 MET A C 1
ATOM 732 O O . MET A 1 89 ? -7.217 3.289 25.201 1.00 92.00 89 MET A O 1
ATOM 736 N N . ALA A 1 90 ? -6.732 5.442 24.757 1.00 93.81 90 ALA A N 1
ATOM 737 C CA . ALA A 1 90 ? -5.764 5.144 23.708 1.00 93.81 90 ALA A CA 1
ATOM 738 C C . ALA A 1 90 ? -4.607 4.275 24.232 1.00 93.81 90 ALA A C 1
ATOM 740 O O . ALA A 1 90 ? -4.374 3.194 23.689 1.00 93.81 90 ALA A O 1
ATOM 741 N N . GLU A 1 91 ? -3.962 4.675 25.337 1.00 93.12 91 GLU A N 1
ATOM 742 C CA . GLU A 1 91 ? -2.883 3.914 25.987 1.00 93.12 91 GLU A CA 1
ATOM 743 C C . GLU A 1 91 ? -3.330 2.494 26.357 1.00 93.12 91 GLU A C 1
ATOM 745 O O . GLU A 1 91 ? -2.647 1.516 26.042 1.00 93.12 91 GLU A O 1
ATOM 750 N N . HIS A 1 92 ? -4.502 2.363 26.985 1.00 92.12 92 HIS A N 1
ATOM 751 C CA . HIS A 1 92 ? -5.035 1.070 27.395 1.00 92.12 92 HIS A CA 1
ATOM 752 C C . HIS A 1 92 ? -5.210 0.125 26.203 1.00 92.12 92 HIS A C 1
ATOM 754 O O . HIS A 1 92 ? -4.684 -0.987 26.225 1.00 92.12 92 HIS A O 1
ATOM 760 N N . VAL A 1 93 ? -5.909 0.565 25.152 1.00 92.81 93 VAL A N 1
ATOM 761 C CA . VAL A 1 93 ? -6.226 -0.288 23.996 1.00 92.81 93 VAL A CA 1
ATOM 762 C C . VAL A 1 93 ? -4.996 -0.580 23.144 1.00 92.81 93 VAL A C 1
ATOM 764 O O . VAL A 1 93 ? -4.844 -1.700 22.648 1.00 92.81 93 VAL A O 1
ATOM 767 N N . TYR A 1 94 ? -4.093 0.390 23.002 1.00 91.75 94 TYR A N 1
ATOM 768 C CA . TYR A 1 94 ? -2.852 0.216 22.256 1.00 91.75 94 TYR A CA 1
ATOM 769 C C . TYR A 1 94 ? -1.982 -0.892 22.858 1.00 91.75 94 TYR A C 1
ATOM 771 O O . TYR A 1 94 ? -1.497 -1.749 22.124 1.00 91.75 94 TYR A O 1
ATOM 779 N N . HIS A 1 95 ? -1.845 -0.940 24.186 1.00 90.31 95 HIS A N 1
ATOM 780 C CA . HIS A 1 95 ? -1.019 -1.942 24.868 1.00 90.31 95 HIS A CA 1
ATOM 781 C C . HIS A 1 95 ? -1.655 -3.333 24.973 1.00 90.31 95 HIS A C 1
ATOM 783 O O . HIS A 1 95 ? -0.946 -4.308 25.226 1.00 90.31 95 HIS A O 1
ATOM 789 N N . LEU A 1 96 ? -2.961 -3.485 24.717 1.00 89.31 96 LEU A N 1
ATOM 790 C CA . LEU A 1 96 ? -3.589 -4.815 24.705 1.00 89.31 96 LEU A CA 1
ATOM 791 C C . LEU A 1 96 ? -2.961 -5.749 23.667 1.00 89.31 96 LEU A C 1
ATOM 793 O O . LEU A 1 96 ? -2.879 -6.954 23.913 1.00 89.31 96 LEU A O 1
ATOM 797 N N . ARG A 1 97 ? -2.436 -5.197 22.566 1.00 78.81 97 ARG A N 1
ATOM 798 C CA . ARG A 1 97 ? -1.748 -5.964 21.517 1.00 78.81 97 ARG A CA 1
ATOM 799 C C . ARG A 1 97 ? -0.503 -6.715 22.012 1.00 78.81 97 ARG A C 1
ATOM 801 O O . ARG A 1 97 ? -0.099 -7.682 21.375 1.00 78.81 97 ARG A O 1
ATOM 808 N N . ASP A 1 98 ? 0.091 -6.271 23.122 1.00 71.81 98 ASP A N 1
ATOM 809 C CA . ASP A 1 98 ? 1.324 -6.830 23.690 1.00 71.81 98 ASP A CA 1
ATOM 810 C C . ASP A 1 98 ? 1.037 -7.967 24.693 1.00 71.81 98 ASP A C 1
ATOM 812 O O . ASP A 1 98 ? 1.950 -8.684 25.099 1.00 71.81 98 ASP A O 1
ATOM 816 N N . SER A 1 99 ? -0.226 -8.129 25.113 1.00 67.31 99 SER A N 1
ATOM 817 C CA . SER A 1 99 ? -0.614 -8.992 26.242 1.00 67.31 99 SER A CA 1
ATOM 818 C C . SER A 1 99 ? -1.325 -10.289 25.849 1.00 67.31 99 SER A C 1
ATOM 820 O O . SER A 1 99 ? -1.229 -11.272 26.582 1.00 67.31 99 SER A O 1
ATOM 822 N N . ASP A 1 100 ? -2.004 -10.320 24.700 1.00 63.31 100 ASP A N 1
ATOM 823 C CA . ASP A 1 100 ? -2.686 -11.510 24.188 1.00 63.31 100 ASP A CA 1
ATOM 824 C C . ASP A 1 100 ? -2.740 -11.475 22.653 1.00 63.31 100 ASP A C 1
ATOM 826 O O . ASP A 1 100 ? -3.144 -10.473 22.054 1.00 63.31 100 ASP A O 1
ATOM 830 N N . ALA A 1 101 ? -2.344 -12.575 22.005 1.00 58.69 101 ALA A N 1
ATOM 831 C CA . ALA A 1 101 ? -2.257 -12.716 20.552 1.00 58.69 101 ALA A CA 1
ATOM 832 C C . ALA A 1 101 ? -3.659 -12.839 19.927 1.00 58.69 101 ALA A C 1
ATOM 834 O O . ALA A 1 101 ? -4.037 -13.858 19.353 1.00 58.69 101 ALA A O 1
ATOM 835 N N . GLY A 1 102 ? -4.467 -11.788 20.031 1.00 59.38 102 GLY A N 1
ATOM 836 C CA . GLY A 1 102 ? -5.863 -11.845 19.611 1.00 59.38 102 GLY A CA 1
ATOM 837 C C . GLY A 1 102 ? -6.720 -10.642 19.975 1.00 59.38 102 GLY A C 1
ATOM 838 O O . GLY A 1 102 ? -7.718 -10.426 19.289 1.00 59.38 102 GLY A O 1
ATOM 839 N N . ARG A 1 103 ? -6.332 -9.871 20.998 1.00 76.94 103 ARG A N 1
ATOM 840 C CA . ARG A 1 103 ? -7.135 -8.779 21.565 1.00 76.94 103 ARG A CA 1
ATOM 841 C C . ARG A 1 103 ? -6.700 -7.399 21.070 1.00 76.94 103 ARG A C 1
ATOM 843 O O . ARG A 1 103 ? -5.583 -7.206 20.585 1.00 76.94 103 ARG A O 1
ATOM 850 N N . GLY A 1 104 ? -7.589 -6.424 21.230 1.00 83.56 104 GLY A N 1
ATOM 851 C CA . GLY A 1 104 ? -7.335 -5.020 20.935 1.00 83.56 104 GLY A CA 1
ATOM 852 C C . GLY A 1 104 ? -7.831 -4.593 19.553 1.00 83.56 104 GLY A C 1
ATOM 853 O O . GLY A 1 104 ? -7.559 -5.250 18.544 1.00 83.56 104 GLY A O 1
ATOM 854 N N . MET A 1 105 ? -8.461 -3.422 19.519 1.00 93.44 105 MET A N 1
ATOM 855 C CA . MET A 1 105 ? -8.864 -2.702 18.308 1.00 93.44 105 MET A CA 1
ATOM 856 C C . MET A 1 105 ? -7.765 -1.765 17.830 1.00 93.44 105 MET A C 1
ATOM 858 O O . MET A 1 105 ? -7.012 -1.256 18.663 1.00 93.44 105 MET A O 1
ATOM 862 N N . ALA A 1 106 ? -7.712 -1.492 16.522 1.00 95.31 106 ALA A N 1
ATOM 863 C CA . ALA A 1 106 ? -6.880 -0.407 15.995 1.00 95.31 106 ALA A CA 1
ATOM 864 C C . ALA A 1 106 ? -7.206 0.910 16.710 1.00 95.31 106 ALA A C 1
ATOM 866 O O . ALA A 1 106 ? -8.362 1.117 17.071 1.00 95.31 106 ALA A O 1
ATOM 867 N N . VAL A 1 107 ? -6.224 1.786 16.915 1.00 95.81 107 VAL A N 1
ATOM 868 C CA . VAL A 1 107 ? -6.425 3.047 17.645 1.00 95.81 107 VAL A CA 1
ATOM 869 C C . VAL A 1 107 ? -6.033 4.241 16.784 1.00 95.81 107 VAL A C 1
ATOM 871 O O . VAL A 1 107 ? -4.868 4.390 16.419 1.00 95.81 107 VAL A O 1
ATOM 874 N N . ILE A 1 108 ? -6.998 5.120 16.522 1.00 95.50 108 ILE A N 1
ATOM 875 C CA . ILE A 1 108 ? -6.748 6.507 16.127 1.00 95.50 108 ILE A CA 1
ATOM 876 C C . ILE A 1 108 ? -6.895 7.385 17.362 1.00 95.50 108 ILE A C 1
ATOM 878 O O . ILE A 1 108 ? -7.957 7.411 17.992 1.00 95.50 108 ILE A O 1
ATOM 882 N N . TYR A 1 109 ? -5.841 8.131 17.668 1.00 94.81 109 TYR A N 1
ATOM 883 C CA . TYR A 1 109 ? -5.901 9.214 18.636 1.00 94.81 109 TYR A CA 1
ATOM 884 C C . TYR A 1 109 ? -6.159 10.534 17.908 1.00 94.81 109 TYR A C 1
ATOM 886 O O . TYR A 1 109 ? -5.410 10.906 17.002 1.00 94.81 109 TYR A 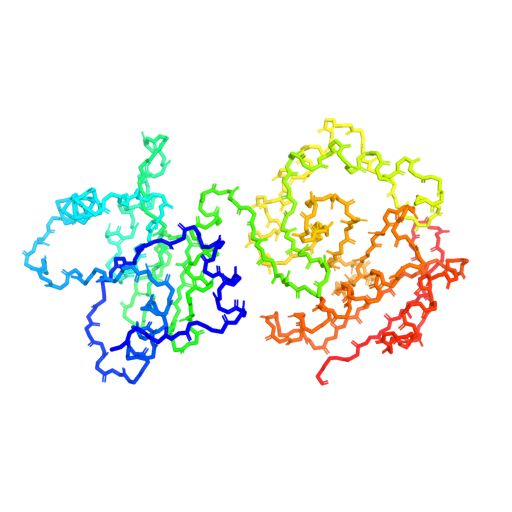O 1
ATOM 894 N N . TYR A 1 110 ? -7.240 11.215 18.278 1.00 91.50 110 TYR A N 1
ATOM 895 C CA . TYR A 1 110 ? -7.530 12.566 17.813 1.00 91.50 110 TYR A CA 1
ATOM 896 C C . TYR A 1 110 ? -6.842 13.561 18.749 1.00 91.50 110 TYR A C 1
ATOM 898 O O . TYR A 1 110 ? -7.245 13.712 19.902 1.00 91.50 110 TYR A O 1
ATOM 906 N N . GLU A 1 111 ? -5.778 14.194 18.258 1.00 89.50 111 GLU A N 1
ATOM 907 C CA . GLU A 1 111 ? -5.037 15.226 18.984 1.00 89.50 111 GLU A CA 1
ATOM 908 C C . GLU A 1 111 ? -5.575 16.596 18.552 1.00 89.50 111 GLU A C 1
ATOM 910 O O . GLU A 1 111 ? -5.195 17.121 17.506 1.00 89.50 111 GLU A O 1
ATOM 915 N N . ASP A 1 112 ? -6.493 17.156 19.340 1.00 81.62 112 ASP A N 1
ATOM 916 C CA . ASP A 1 112 ? -6.958 18.536 19.176 1.00 81.62 112 ASP A CA 1
ATOM 917 C C . ASP A 1 112 ? -6.010 19.535 19.875 1.00 81.62 112 ASP A C 1
ATOM 919 O O . ASP A 1 112 ? -4.987 19.160 20.453 1.00 81.62 112 ASP A O 1
ATOM 923 N N . GLU A 1 113 ? -6.340 20.831 19.856 1.00 76.06 113 GLU A N 1
ATOM 924 C CA . GLU A 1 113 ? -5.525 21.875 20.505 1.00 76.06 113 GLU A CA 1
ATOM 925 C C . GLU A 1 113 ? -5.334 21.670 22.024 1.00 76.06 113 GLU A C 1
ATOM 927 O O . GLU A 1 113 ? -4.402 22.228 22.610 1.00 76.06 113 GLU A O 1
ATOM 932 N N . HIS A 1 114 ? -6.194 20.872 22.664 1.00 73.44 114 HIS A N 1
ATOM 933 C CA . HIS A 1 114 ? -6.167 20.557 24.093 1.00 73.44 114 HIS A CA 1
ATOM 934 C C . HIS A 1 114 ? -5.613 19.148 24.378 1.00 73.44 114 HIS A C 1
ATOM 936 O O . HIS A 1 114 ? -5.457 18.773 25.546 1.00 73.44 114 HIS A O 1
ATOM 942 N N . GLY A 1 115 ? -5.315 18.376 23.332 1.00 71.12 115 GLY A N 1
ATOM 943 C CA . GLY A 1 115 ? -4.862 16.997 23.388 1.00 71.12 115 GLY A CA 1
ATOM 944 C C . GLY A 1 115 ? -3.451 16.845 23.950 1.00 71.12 115 GLY A C 1
ATOM 945 O O . GLY A 1 115 ? -2.599 17.738 23.884 1.00 71.12 115 GLY A O 1
ATOM 946 N N . ARG A 1 116 ? -3.177 15.667 24.518 1.00 81.56 116 ARG A N 1
ATOM 947 C CA . ARG A 1 116 ? -1.845 15.329 25.020 1.00 81.56 116 ARG A CA 1
ATOM 948 C C . ARG A 1 116 ? -0.983 14.824 23.867 1.00 81.56 116 ARG A C 1
ATOM 950 O O . ARG A 1 116 ? -1.325 13.855 23.202 1.00 81.56 116 ARG A O 1
ATOM 957 N N . LYS A 1 117 ? 0.200 15.415 23.711 1.00 83.75 117 LYS A N 1
ATOM 958 C CA . LYS A 1 117 ? 1.188 14.960 22.724 1.00 83.75 117 LYS A CA 1
ATOM 959 C C . LYS A 1 117 ? 1.831 13.638 23.121 1.00 83.75 117 LYS A C 1
ATOM 961 O O . LYS A 1 117 ? 2.142 13.414 24.293 1.00 83.75 117 LYS A O 1
ATOM 966 N N . GLY A 1 118 ? 2.121 12.813 22.116 1.00 85.19 118 GLY A N 1
ATOM 967 C CA . GLY A 1 118 ? 2.876 11.568 22.286 1.00 85.19 118 GLY A CA 1
ATOM 968 C C . GLY A 1 118 ? 2.074 10.434 22.923 1.00 85.19 118 GLY A C 1
ATOM 969 O O . GLY A 1 118 ? 2.665 9.522 23.499 1.00 85.19 118 GLY A O 1
ATOM 970 N N . VAL A 1 119 ? 0.744 10.495 22.842 1.00 91.75 119 VAL A N 1
ATOM 971 C CA . VAL A 1 119 ? -0.123 9.380 23.222 1.00 91.75 119 VAL A CA 1
ATOM 972 C C . VAL A 1 119 ? 0.098 8.228 22.235 1.00 91.75 119 VAL A C 1
ATOM 974 O O . VAL A 1 119 ? 0.069 8.446 21.021 1.00 91.75 119 VAL A O 1
ATOM 977 N N . PRO A 1 120 ? 0.359 7.003 22.718 1.00 92.38 120 PRO A N 1
ATOM 978 C CA . PRO A 1 120 ? 0.566 5.863 21.843 1.00 92.38 120 PRO A CA 1
ATOM 979 C C . PRO A 1 120 ? -0.740 5.469 21.139 1.00 92.38 120 PRO A C 1
ATOM 981 O O . PRO A 1 120 ? -1.764 5.220 21.773 1.00 92.38 120 PRO A O 1
ATOM 984 N N . ALA A 1 121 ? -0.681 5.397 19.812 1.00 94.12 121 ALA A N 1
ATOM 985 C CA . ALA A 1 121 ? -1.782 5.018 18.935 1.00 94.12 121 ALA A CA 1
ATOM 986 C C . ALA A 1 121 ? -1.231 4.399 17.641 1.00 94.12 121 ALA A C 1
ATOM 988 O O . ALA A 1 121 ? -0.051 4.565 17.323 1.00 94.12 121 ALA A O 1
ATOM 989 N N . ASP A 1 122 ? -2.079 3.696 16.885 1.00 93.12 122 ASP A N 1
ATOM 990 C CA . ASP A 1 122 ? -1.712 3.220 15.544 1.00 93.12 122 ASP A CA 1
ATOM 991 C C . ASP A 1 122 ? -1.660 4.390 14.539 1.00 93.12 122 ASP A C 1
ATOM 993 O O . ASP A 1 122 ? -0.935 4.331 13.547 1.00 93.12 122 ASP A O 1
ATOM 997 N N . MET A 1 123 ? -2.407 5.468 14.803 1.00 93.06 123 MET A N 1
ATOM 998 C CA . MET A 1 123 ? -2.350 6.727 14.061 1.00 93.06 123 MET A CA 1
ATOM 999 C C . MET A 1 123 ? -2.761 7.902 14.955 1.00 93.06 123 MET A C 1
ATOM 1001 O O . MET A 1 123 ? -3.713 7.791 15.727 1.00 93.06 123 MET A O 1
ATOM 1005 N N . VAL A 1 124 ? -2.085 9.041 14.807 1.00 92.69 124 VAL A N 1
ATOM 1006 C CA . VAL A 1 124 ? -2.498 10.318 15.407 1.00 92.69 124 VAL A CA 1
ATOM 1007 C C . VAL A 1 124 ? -3.013 11.221 14.295 1.00 92.69 124 VAL A C 1
ATOM 1009 O O . VAL A 1 124 ? -2.333 11.401 13.286 1.00 92.69 124 VAL A O 1
ATOM 1012 N N . VAL A 1 125 ? -4.212 11.775 14.467 1.00 90.75 125 VAL A N 1
ATOM 1013 C CA . VAL A 1 125 ? -4.825 12.694 13.499 1.00 90.75 125 VAL A CA 1
ATOM 1014 C C . VAL A 1 125 ? -5.143 14.026 14.167 1.00 90.75 125 VAL A C 1
ATOM 1016 O O . VAL A 1 125 ? -5.591 14.056 15.309 1.00 90.75 125 VAL A O 1
ATOM 1019 N N . LEU A 1 126 ? -4.911 15.118 13.438 1.00 87.69 126 LEU A N 1
ATOM 1020 C CA . LEU A 1 126 ? -5.185 16.492 13.891 1.00 87.69 126 LEU A CA 1
ATOM 1021 C C . LEU A 1 126 ? -6.537 17.022 13.386 1.00 87.69 126 LEU A C 1
ATOM 1023 O O . LEU A 1 126 ? -7.009 18.065 13.821 1.00 87.69 126 LEU A O 1
ATOM 1027 N N . GLY A 1 127 ? -7.155 16.296 12.455 1.00 85.00 127 GLY A N 1
ATOM 1028 C CA . GLY A 1 127 ? -8.408 16.635 11.795 1.00 85.00 127 GLY A CA 1
ATOM 1029 C C . GLY A 1 127 ? -9.052 15.374 11.230 1.00 85.00 127 GLY A C 1
ATOM 1030 O O . GLY A 1 127 ? -8.395 14.340 11.074 1.00 85.00 127 GLY A O 1
ATOM 1031 N N . LEU A 1 128 ? -10.351 15.442 10.966 1.00 81.88 128 LEU A N 1
ATOM 1032 C CA . LEU A 1 128 ? -11.161 14.318 10.478 1.00 81.88 128 LEU A CA 1
ATOM 1033 C C . LEU A 1 128 ? -11.947 14.676 9.208 1.00 81.88 128 LEU A C 1
ATOM 1035 O O . LEU A 1 128 ? -12.659 13.824 8.675 1.00 81.88 128 LEU A O 1
ATOM 1039 N N . GLU A 1 129 ? -11.810 15.909 8.720 1.00 77.06 129 GLU A N 1
ATOM 1040 C CA . GLU A 1 129 ? -12.608 16.507 7.648 1.00 77.06 129 GLU A CA 1
ATOM 1041 C C . GLU A 1 129 ? -12.442 15.770 6.315 1.00 77.06 129 GLU A C 1
ATOM 1043 O O . GLU A 1 129 ? -13.395 15.650 5.553 1.00 77.06 129 GLU A O 1
ATOM 1048 N N . GLU A 1 130 ? -11.272 15.183 6.054 1.00 70.69 130 GLU A N 1
ATOM 1049 C CA . GLU A 1 130 ? -10.958 14.488 4.793 1.00 70.69 130 GLU A CA 1
ATOM 1050 C C . GLU A 1 130 ? -10.737 12.978 4.968 1.00 70.69 130 GLU A C 1
ATOM 1052 O O . GLU A 1 130 ? -10.368 12.271 4.032 1.00 70.69 130 GLU A O 1
ATOM 1057 N N . ILE A 1 131 ? -11.008 12.445 6.162 1.00 82.38 131 ILE A N 1
ATOM 1058 C CA . ILE A 1 131 ? -10.731 11.044 6.475 1.00 82.38 131 ILE A CA 1
ATOM 1059 C C . ILE A 1 131 ? -11.959 10.172 6.185 1.00 82.38 131 ILE A C 1
ATOM 1061 O O . ILE A 1 131 ? -13.028 10.368 6.764 1.00 82.38 131 ILE A O 1
ATOM 1065 N N . GLY A 1 132 ? -11.791 9.202 5.282 1.00 86.38 132 GLY A N 1
ATOM 1066 C CA . GLY A 1 132 ? -12.831 8.258 4.857 1.00 86.38 132 GLY A CA 1
ATOM 1067 C C . GLY A 1 132 ? -12.601 6.814 5.314 1.00 86.38 132 GLY A C 1
ATOM 1068 O O . GLY A 1 132 ? -11.609 6.480 5.971 1.00 86.38 132 GLY A O 1
ATOM 1069 N N . VAL A 1 133 ? -13.504 5.915 4.911 1.00 91.25 133 VAL A N 1
ATOM 1070 C CA . VAL A 1 133 ? -13.501 4.500 5.333 1.00 91.25 133 VAL A CA 1
ATOM 1071 C C . VAL A 1 133 ? -12.218 3.771 4.934 1.00 91.25 133 VAL A C 1
ATOM 1073 O O . VAL A 1 133 ? -11.738 2.904 5.660 1.00 91.25 133 VAL A O 1
ATOM 1076 N N . GLN A 1 134 ? -11.638 4.126 3.784 1.00 89.69 134 GLN A N 1
ATOM 1077 C CA . GLN A 1 134 ? -10.434 3.472 3.278 1.00 89.69 134 GLN A CA 1
ATOM 1078 C C . GLN A 1 134 ? -9.219 3.803 4.144 1.00 89.69 134 GLN A C 1
ATOM 1080 O O . GLN A 1 134 ? -8.367 2.944 4.351 1.00 89.69 134 GLN A O 1
ATOM 1085 N N . PHE A 1 135 ? -9.149 5.018 4.693 1.00 91.12 135 PHE A N 1
ATOM 1086 C CA . PHE A 1 135 ? -8.097 5.394 5.633 1.00 91.12 135 PHE A CA 1
ATOM 1087 C C . PHE A 1 135 ? -8.225 4.612 6.945 1.00 91.12 135 PHE A C 1
ATOM 1089 O O . PHE A 1 135 ? -7.246 4.048 7.432 1.00 91.12 135 PHE A O 1
ATOM 1096 N N . PHE A 1 136 ? -9.443 4.497 7.479 1.00 94.25 136 PHE A N 1
ATOM 1097 C CA . PHE A 1 136 ? -9.720 3.679 8.662 1.00 94.25 136 PHE A CA 1
ATOM 1098 C C . PHE A 1 136 ? -9.341 2.208 8.448 1.00 94.25 136 PHE A C 1
ATOM 1100 O O . PHE A 1 136 ? -8.666 1.602 9.282 1.00 94.25 136 PHE A O 1
ATOM 1107 N N . ASP A 1 137 ? -9.713 1.648 7.298 1.00 94.88 137 ASP A N 1
ATOM 1108 C CA . ASP A 1 137 ? -9.375 0.279 6.919 1.00 94.88 137 ASP A CA 1
ATOM 1109 C C . ASP A 1 137 ? -7.864 0.064 6.767 1.00 94.88 137 ASP A C 1
ATOM 1111 O O . ASP A 1 137 ? -7.340 -0.950 7.223 1.00 94.88 137 ASP A O 1
ATOM 1115 N N . ARG A 1 138 ? -7.136 1.033 6.201 1.00 92.56 138 ARG A N 1
ATOM 1116 C CA . ARG A 1 138 ? -5.668 1.007 6.114 1.00 92.56 138 ARG A CA 1
ATOM 1117 C C . ARG A 1 138 ? -5.024 0.895 7.500 1.00 92.56 138 ARG A C 1
ATOM 1119 O O . ARG A 1 138 ? -4.116 0.082 7.685 1.00 92.56 138 ARG A O 1
ATOM 1126 N N . ILE A 1 139 ? -5.521 1.623 8.498 1.00 93.06 139 ILE A N 1
ATOM 1127 C CA . ILE A 1 139 ? -4.999 1.543 9.874 1.00 93.06 139 ILE A CA 1
ATOM 1128 C C . ILE A 1 139 ? -5.287 0.166 10.483 1.00 93.06 139 ILE A C 1
ATOM 1130 O O . ILE A 1 139 ? -4.376 -0.473 11.011 1.00 93.06 139 ILE A O 1
ATOM 1134 N N . VAL A 1 140 ? -6.514 -0.346 10.327 1.00 94.50 140 VAL A N 1
ATOM 1135 C CA . VAL A 1 140 ? -6.874 -1.709 10.758 1.00 94.50 140 VAL A CA 1
ATOM 1136 C C . VAL A 1 140 ? -5.991 -2.759 10.082 1.00 94.50 140 VAL A C 1
ATOM 1138 O O . VAL A 1 140 ? -5.476 -3.665 10.740 1.00 94.50 140 VAL A O 1
ATOM 1141 N N . LYS A 1 141 ? -5.763 -2.644 8.773 1.00 92.75 141 LYS A N 1
ATOM 1142 C CA . LYS A 1 141 ? -4.896 -3.556 8.023 1.00 92.75 141 LYS A CA 1
ATOM 1143 C C . LYS A 1 141 ? -3.458 -3.489 8.507 1.00 92.75 141 LYS A C 1
ATOM 1145 O O . LYS A 1 141 ? -2.879 -4.536 8.782 1.00 92.75 141 LYS A O 1
ATOM 1150 N N . ARG A 1 142 ? -2.905 -2.287 8.694 1.00 89.19 142 ARG A N 1
ATOM 1151 C CA . ARG A 1 142 ? -1.526 -2.115 9.170 1.00 89.19 142 ARG A CA 1
ATOM 1152 C C . ARG A 1 142 ? -1.341 -2.738 10.548 1.00 89.19 142 ARG A C 1
ATOM 1154 O O . ARG A 1 142 ? -0.418 -3.531 10.723 1.00 89.19 142 ARG A O 1
ATOM 1161 N N . ARG A 1 143 ? -2.254 -2.456 11.485 1.00 89.12 143 ARG A N 1
ATOM 1162 C CA . ARG A 1 143 ? -2.270 -3.061 12.825 1.00 89.12 143 ARG A CA 1
ATOM 1163 C C . ARG A 1 143 ? -2.223 -4.588 12.754 1.00 89.12 143 ARG A C 1
ATOM 1165 O O . ARG A 1 143 ? -1.457 -5.228 13.468 1.00 89.12 143 ARG A O 1
ATOM 1172 N N . ASN A 1 144 ? -3.022 -5.173 11.866 1.00 89.12 144 ASN A N 1
ATOM 1173 C CA . ASN A 1 144 ? -3.124 -6.621 11.703 1.00 89.12 144 ASN A CA 1
ATOM 1174 C C . ASN A 1 144 ? -2.083 -7.220 10.741 1.00 89.12 144 ASN A C 1
ATOM 1176 O O . ASN A 1 144 ? -2.180 -8.404 10.421 1.00 89.12 144 ASN A O 1
ATOM 1180 N N . ARG A 1 145 ? -1.101 -6.432 10.276 1.00 87.38 145 ARG A N 1
ATOM 1181 C CA . ARG A 1 145 ? -0.083 -6.837 9.287 1.00 87.38 145 ARG A CA 1
ATOM 1182 C C . ARG A 1 145 ? -0.681 -7.397 7.990 1.00 87.38 145 ARG A C 1
ATOM 1184 O O . ARG A 1 145 ? -0.129 -8.305 7.374 1.00 87.38 145 ARG A O 1
ATOM 1191 N N . LEU A 1 146 ? -1.826 -6.857 7.587 1.00 91.38 146 LEU A N 1
ATOM 1192 C CA . LEU A 1 146 ? -2.472 -7.159 6.319 1.00 91.38 146 LEU A CA 1
ATOM 1193 C C . LEU A 1 146 ? -1.995 -6.164 5.253 1.00 91.38 146 LEU A C 1
ATOM 1195 O O . LEU A 1 146 ? -1.907 -4.967 5.543 1.00 91.38 146 LEU A O 1
ATOM 1199 N N . PRO A 1 147 ? -1.727 -6.625 4.020 1.00 93.00 147 PRO A N 1
ATOM 1200 C CA . PRO A 1 147 ? -1.272 -5.748 2.952 1.00 93.00 147 PRO A CA 1
ATOM 1201 C C . PRO A 1 147 ? -2.368 -4.758 2.552 1.00 93.00 147 PRO A C 1
ATOM 1203 O O . PRO A 1 147 ? -3.549 -5.110 2.452 1.00 93.00 147 PRO A O 1
ATOM 1206 N N . TRP A 1 148 ? -1.978 -3.517 2.273 1.00 93.56 148 TRP A N 1
ATOM 1207 C CA . TRP A 1 148 ? -2.900 -2.536 1.705 1.00 93.56 148 TRP A CA 1
ATOM 1208 C C . TRP A 1 148 ? -3.153 -2.812 0.228 1.00 93.56 148 TRP A C 1
ATOM 1210 O O . TRP A 1 148 ? -2.222 -3.065 -0.536 1.00 93.56 148 TRP A O 1
ATOM 1220 N N . ASN A 1 149 ? -4.415 -2.695 -0.184 1.00 90.69 149 ASN A N 1
ATOM 1221 C CA . ASN A 1 149 ? -4.762 -2.572 -1.594 1.00 90.69 149 ASN A CA 1
ATOM 1222 C C . ASN A 1 149 ? -4.597 -1.103 -1.980 1.00 90.69 149 ASN A C 1
ATOM 1224 O O . ASN A 1 149 ? -5.262 -0.236 -1.413 1.00 90.69 149 ASN A O 1
ATOM 1228 N N . ILE A 1 150 ? -3.683 -0.844 -2.907 1.00 93.50 150 ILE A N 1
ATOM 1229 C CA . ILE A 1 150 ? -3.267 0.503 -3.292 1.00 93.50 150 ILE A CA 1
ATOM 1230 C C . ILE A 1 150 ? -4.228 1.060 -4.332 1.00 93.50 150 ILE A C 1
ATOM 1232 O O . ILE A 1 150 ? -4.796 2.129 -4.139 1.00 93.50 150 ILE A O 1
ATOM 1236 N N . LEU A 1 151 ? -4.435 0.318 -5.423 1.00 92.94 151 LEU A N 1
ATOM 1237 C CA . LEU A 1 151 ? -5.304 0.743 -6.515 1.00 92.94 151 LEU A CA 1
ATOM 1238 C C . LEU A 1 151 ? -5.819 -0.430 -7.350 1.00 92.94 151 LEU A C 1
ATOM 1240 O O . LEU A 1 151 ? -5.279 -1.541 -7.322 1.00 92.94 151 LEU A O 1
ATOM 1244 N N . TYR A 1 152 ? -6.852 -0.136 -8.136 1.00 92.00 152 TYR A N 1
ATOM 1245 C CA . TYR A 1 152 ? -7.437 -1.029 -9.128 1.00 92.00 152 TYR A CA 1
ATOM 1246 C C . TYR A 1 152 ? -7.261 -0.456 -10.519 1.00 92.00 152 TYR A C 1
ATOM 1248 O O . TYR A 1 152 ? -7.368 0.747 -10.740 1.00 92.00 152 TYR A O 1
ATOM 1256 N N . THR A 1 153 ? -7.069 -1.347 -11.476 1.00 94.56 153 THR A N 1
ATOM 1257 C CA . THR A 1 153 ? -7.158 -1.031 -12.894 1.00 94.56 153 THR A CA 1
ATOM 1258 C C . THR A 1 153 ? -8.256 -1.879 -13.532 1.00 94.56 153 THR A C 1
ATOM 1260 O O . THR A 1 153 ? -8.994 -2.604 -12.854 1.00 94.56 153 THR A O 1
ATOM 1263 N N . GLU A 1 154 ? -8.400 -1.799 -14.853 1.00 91.56 154 GLU A N 1
ATOM 1264 C CA . GLU A 1 154 ? -9.362 -2.632 -15.571 1.00 91.56 154 GLU A CA 1
ATOM 1265 C C . GLU A 1 154 ? -9.077 -4.124 -15.349 1.00 91.56 154 GLU A C 1
ATOM 1267 O O . GLU A 1 154 ? -9.986 -4.868 -14.982 1.00 91.56 154 GLU A O 1
ATOM 1272 N N . ARG A 1 155 ? -7.810 -4.537 -15.486 1.00 95.75 155 ARG A N 1
ATOM 1273 C CA . ARG A 1 155 ? -7.398 -5.950 -15.467 1.00 95.75 155 ARG A CA 1
ATOM 1274 C C . ARG A 1 155 ? -6.626 -6.359 -14.218 1.00 95.75 155 ARG A C 1
ATOM 1276 O O . ARG A 1 155 ? -6.535 -7.549 -13.929 1.00 95.75 155 ARG A O 1
ATOM 1283 N N . THR A 1 156 ? -6.067 -5.406 -13.475 1.00 97.25 156 THR A N 1
ATOM 1284 C CA . THR A 1 156 ? -5.138 -5.685 -12.370 1.00 97.25 156 THR A CA 1
ATOM 1285 C C . THR A 1 156 ? -5.548 -5.012 -11.071 1.00 97.25 156 THR A C 1
ATOM 1287 O O . THR A 1 156 ? -6.356 -4.081 -11.052 1.00 97.25 156 THR A O 1
ATOM 1290 N N . TYR A 1 157 ? -5.002 -5.506 -9.972 1.00 95.31 157 TYR A N 1
ATOM 1291 C CA . TYR A 1 157 ? -4.981 -4.790 -8.710 1.00 95.31 157 TYR A CA 1
ATOM 1292 C C . TYR A 1 157 ? -3.556 -4.735 -8.178 1.00 95.31 157 TYR A C 1
ATOM 1294 O O . TYR A 1 157 ? -2.751 -5.639 -8.424 1.00 95.31 157 TYR A O 1
ATOM 1302 N N . VAL A 1 158 ? -3.252 -3.645 -7.479 1.00 97.69 158 VAL A N 1
ATOM 1303 C CA . VAL A 1 158 ? -1.930 -3.376 -6.916 1.00 97.69 158 VAL A CA 1
ATOM 1304 C C . VAL A 1 158 ? -2.039 -3.368 -5.403 1.00 97.69 158 VAL A C 1
ATOM 1306 O O . VAL A 1 158 ? -2.909 -2.693 -4.850 1.00 97.69 158 VAL A O 1
ATOM 1309 N N . ARG A 1 159 ? -1.167 -4.118 -4.730 1.00 96.31 159 ARG A N 1
ATOM 1310 C CA . ARG A 1 159 ? -1.169 -4.232 -3.268 1.00 96.31 159 ARG A CA 1
ATOM 1311 C C . ARG A 1 159 ? 0.227 -4.393 -2.684 1.00 96.31 159 ARG A C 1
ATOM 1313 O O . ARG A 1 159 ? 1.147 -4.817 -3.377 1.00 96.31 159 ARG A O 1
ATOM 1320 N N . GLU A 1 160 ? 0.377 -4.094 -1.403 1.00 97.19 160 GLU A N 1
ATOM 1321 C CA . GLU A 1 160 ? 1.632 -4.295 -0.671 1.00 97.19 160 GLU A CA 1
ATOM 1322 C C . GLU A 1 160 ? 2.154 -5.726 -0.768 1.00 97.19 160 GLU A C 1
ATOM 1324 O O . GLU A 1 160 ? 1.372 -6.676 -0.815 1.00 97.19 160 GLU A O 1
ATOM 1329 N N . ILE A 1 161 ? 3.477 -5.879 -0.815 1.00 97.06 161 ILE A N 1
ATOM 1330 C CA . ILE A 1 161 ? 4.131 -7.189 -0.819 1.00 97.06 161 ILE A CA 1
ATOM 1331 C C . ILE A 1 161 ? 3.908 -7.922 0.507 1.00 97.06 161 ILE A C 1
ATOM 1333 O O . ILE A 1 161 ? 3.794 -7.314 1.569 1.00 97.06 161 ILE A O 1
ATOM 1337 N N . THR A 1 162 ? 3.863 -9.247 0.433 1.00 95.56 162 THR A N 1
ATOM 1338 C CA . THR A 1 162 ? 3.858 -10.153 1.580 1.00 95.56 162 THR A CA 1
ATOM 1339 C C . THR A 1 162 ? 4.919 -11.238 1.380 1.00 95.56 162 THR A C 1
ATOM 1341 O O . THR A 1 162 ? 5.234 -11.560 0.235 1.00 95.56 162 THR A O 1
ATOM 1344 N N . PRO A 1 163 ? 5.433 -11.880 2.444 1.00 95.69 163 PRO A N 1
ATOM 1345 C CA . PRO A 1 163 ? 6.377 -12.994 2.296 1.00 95.69 163 PRO A CA 1
ATOM 1346 C C . PRO A 1 163 ? 5.829 -14.167 1.466 1.00 95.69 163 PRO A C 1
ATOM 1348 O O . PRO A 1 163 ? 6.589 -14.886 0.825 1.00 95.69 163 PRO A O 1
ATOM 1351 N N . ALA A 1 164 ? 4.503 -14.335 1.417 1.00 96.06 164 ALA A N 1
ATOM 1352 C CA . ALA A 1 164 ? 3.850 -15.354 0.597 1.00 96.06 164 ALA A CA 1
ATOM 1353 C C . ALA A 1 164 ? 3.997 -15.113 -0.920 1.00 96.06 164 ALA A C 1
ATOM 1355 O O . ALA A 1 164 ? 3.742 -16.019 -1.706 1.00 96.06 164 ALA A O 1
ATOM 1356 N N . ASP A 1 165 ? 4.411 -13.914 -1.343 1.00 97.50 165 ASP A N 1
ATOM 1357 C CA . ASP A 1 165 ? 4.655 -13.591 -2.754 1.00 97.50 165 ASP A CA 1
ATOM 1358 C C . ASP A 1 165 ? 5.993 -14.093 -3.277 1.00 97.50 165 ASP A C 1
ATOM 1360 O O . ASP A 1 165 ? 6.191 -14.137 -4.491 1.00 97.50 165 ASP A O 1
ATOM 1364 N N . LEU A 1 166 ? 6.921 -14.430 -2.378 1.00 97.69 166 LEU A N 1
ATOM 1365 C CA . LEU A 1 166 ? 8.313 -14.661 -2.742 1.00 97.69 166 LEU A CA 1
ATOM 1366 C C . LEU A 1 166 ? 8.460 -15.828 -3.718 1.00 97.69 166 LEU A C 1
ATOM 1368 O O . LEU A 1 166 ? 9.196 -15.694 -4.688 1.00 97.69 166 LEU A O 1
ATOM 1372 N N . ASP A 1 167 ? 7.721 -16.925 -3.536 1.00 97.62 167 ASP A N 1
ATOM 1373 C CA . ASP A 1 167 ? 7.781 -18.079 -4.446 1.00 97.62 167 ASP A CA 1
ATOM 1374 C C . ASP A 1 167 ? 7.445 -17.692 -5.896 1.00 97.62 167 ASP A C 1
ATOM 1376 O O . ASP A 1 167 ? 8.197 -18.011 -6.816 1.00 97.62 167 ASP A O 1
ATOM 1380 N N . GLU A 1 168 ? 6.344 -16.963 -6.105 1.00 97.62 168 GLU A N 1
ATOM 1381 C CA . GLU A 1 168 ? 5.947 -16.491 -7.438 1.00 97.62 168 GLU A CA 1
ATOM 1382 C C . GLU A 1 168 ? 6.920 -15.424 -7.975 1.00 97.62 168 GLU A C 1
ATOM 1384 O O . GLU A 1 168 ? 7.179 -15.370 -9.178 1.00 97.62 168 GLU A O 1
ATOM 1389 N N . LEU A 1 169 ? 7.485 -14.586 -7.099 1.00 97.50 169 LEU A N 1
ATOM 1390 C CA . LEU A 1 169 ? 8.469 -13.571 -7.477 1.00 97.50 169 LEU A CA 1
ATOM 1391 C C . LEU A 1 169 ? 9.784 -14.185 -7.959 1.00 97.50 169 LEU A C 1
ATOM 1393 O O . LEU A 1 169 ? 10.302 -13.727 -8.971 1.00 97.50 169 LEU A O 1
ATOM 1397 N N . TYR A 1 170 ? 10.299 -15.229 -7.308 1.00 97.50 170 TYR A N 1
ATOM 1398 C CA . TYR A 1 170 ? 11.500 -15.922 -7.787 1.00 97.50 170 TYR A CA 1
ATOM 1399 C C . TYR A 1 170 ? 11.292 -16.483 -9.196 1.00 97.50 170 TYR A C 1
ATOM 1401 O O . TYR A 1 170 ? 12.111 -16.237 -10.076 1.00 97.50 170 TYR A O 1
ATOM 1409 N N . VAL A 1 171 ? 10.145 -17.122 -9.452 1.00 96.69 171 VAL A N 1
ATOM 1410 C CA . VAL A 1 171 ? 9.792 -17.605 -10.799 1.00 96.69 171 VAL A CA 1
ATOM 1411 C C . VAL A 1 171 ? 9.741 -16.458 -11.811 1.00 96.69 171 VAL A C 1
ATOM 1413 O O . VAL A 1 171 ? 10.187 -16.609 -12.948 1.00 96.69 171 VAL A O 1
ATOM 1416 N N . LEU A 1 172 ? 9.205 -15.303 -11.412 1.00 96.88 172 LEU A N 1
ATOM 1417 C CA . LEU A 1 172 ? 9.149 -14.128 -12.272 1.00 96.88 172 LEU A CA 1
ATOM 1418 C C . LEU A 1 172 ? 10.548 -13.596 -12.610 1.00 96.88 172 LEU A C 1
ATOM 1420 O O . LEU A 1 172 ? 10.791 -13.270 -13.770 1.00 96.88 172 LEU A O 1
ATOM 1424 N N . TYR A 1 173 ? 11.446 -13.493 -11.628 1.00 96.19 173 TYR A N 1
ATOM 1425 C CA . TYR A 1 173 ? 12.797 -12.946 -11.808 1.00 96.19 173 TYR A CA 1
ATOM 1426 C C . TYR A 1 173 ? 13.750 -13.904 -12.535 1.00 96.19 173 TYR A C 1
ATOM 1428 O O . TYR A 1 173 ? 14.653 -13.434 -13.225 1.00 96.19 173 TYR A O 1
ATOM 1436 N N . ASP A 1 174 ? 13.499 -15.214 -12.467 1.00 94.69 174 ASP A N 1
ATOM 1437 C CA . ASP A 1 174 ? 14.195 -16.234 -13.266 1.00 94.69 174 ASP A CA 1
ATOM 1438 C C . ASP A 1 174 ? 13.785 -16.216 -14.752 1.00 94.69 174 ASP A C 1
ATOM 1440 O O . ASP A 1 174 ? 14.374 -16.906 -15.591 1.00 94.69 174 ASP A O 1
ATOM 1444 N N . GLY A 1 175 ? 12.770 -15.424 -15.111 1.00 93.31 175 GLY A N 1
ATOM 1445 C CA . GLY A 1 175 ? 12.350 -15.238 -16.492 1.00 93.31 175 GLY A CA 1
ATOM 1446 C C . GLY A 1 175 ? 13.458 -14.633 -17.360 1.00 93.31 175 GLY A C 1
ATOM 1447 O O . GLY A 1 175 ? 14.055 -13.612 -17.027 1.00 93.31 175 GLY A O 1
ATOM 1448 N N . GLU A 1 176 ? 13.689 -15.229 -18.531 1.00 91.94 176 GLU A N 1
ATOM 1449 C CA . GLU A 1 176 ? 14.663 -14.726 -19.508 1.00 91.94 176 GLU A CA 1
ATOM 1450 C C . GLU A 1 176 ? 14.421 -13.241 -19.835 1.00 91.94 176 GLU A C 1
ATOM 1452 O O . GLU A 1 176 ? 13.316 -12.855 -20.232 1.00 91.94 176 GLU A O 1
ATOM 1457 N N . GLY A 1 177 ? 15.471 -12.430 -19.688 1.00 90.94 177 GLY A N 1
ATOM 1458 C CA . GLY A 1 177 ? 15.462 -10.997 -19.973 1.00 90.94 177 GLY A CA 1
ATOM 1459 C C . GLY A 1 177 ? 14.913 -10.108 -18.853 1.00 90.94 177 GLY A C 1
ATOM 1460 O O . GLY A 1 177 ? 14.916 -8.885 -18.994 1.00 90.94 177 GLY A O 1
ATOM 1461 N N . ILE A 1 178 ? 14.425 -10.678 -17.742 1.00 93.94 178 ILE A N 1
ATOM 1462 C CA . ILE A 1 178 ? 13.844 -9.893 -16.640 1.00 93.94 178 ILE A CA 1
ATOM 1463 C C . ILE A 1 178 ? 14.921 -9.104 -15.896 1.00 93.94 178 ILE A C 1
ATOM 1465 O O . ILE A 1 178 ? 14.713 -7.925 -15.621 1.00 93.94 178 ILE A O 1
ATOM 1469 N N . THR A 1 179 ? 16.075 -9.717 -15.633 1.00 92.69 179 THR A N 1
ATOM 1470 C CA . THR A 1 179 ? 17.189 -9.147 -14.854 1.00 92.69 179 THR A CA 1
ATOM 1471 C C . THR A 1 179 ? 18.314 -8.556 -15.712 1.00 92.69 179 THR A C 1
ATOM 1473 O O . THR A 1 179 ? 19.359 -8.177 -15.191 1.00 92.69 179 THR A O 1
ATOM 1476 N N . ASP A 1 180 ? 18.103 -8.381 -17.023 1.00 92.06 180 ASP A N 1
ATOM 1477 C CA . ASP A 1 180 ? 19.108 -7.793 -17.930 1.00 92.06 180 ASP A CA 1
ATOM 1478 C C . ASP A 1 180 ? 19.478 -6.348 -17.545 1.00 92.06 180 ASP A C 1
ATOM 1480 O O . ASP A 1 180 ? 20.607 -5.898 -17.752 1.00 92.06 180 ASP A O 1
ATOM 1484 N N . TYR A 1 181 ? 18.516 -5.603 -16.986 1.00 90.31 181 TYR A N 1
ATOM 1485 C CA . TYR A 1 181 ? 18.654 -4.176 -16.659 1.00 90.31 181 TYR A CA 1
ATOM 1486 C C . TYR A 1 181 ? 18.185 -3.811 -15.246 1.00 90.31 181 TYR A C 1
ATOM 1488 O O . TYR A 1 181 ? 18.105 -2.628 -14.919 1.00 90.31 181 TYR A O 1
ATOM 1496 N N . THR A 1 182 ? 17.842 -4.800 -14.426 1.00 87.25 182 THR A N 1
ATOM 1497 C CA . THR A 1 182 ? 17.415 -4.624 -13.034 1.00 87.25 182 THR A CA 1
ATOM 1498 C C . THR A 1 182 ? 18.128 -5.650 -12.169 1.00 87.25 182 THR A C 1
ATOM 1500 O O . THR A 1 182 ? 18.577 -6.681 -12.666 1.00 87.25 182 THR A O 1
ATOM 1503 N N . GLU A 1 183 ? 18.282 -5.351 -10.888 1.00 88.06 183 GLU A N 1
ATOM 1504 C CA . GLU A 1 183 ? 18.961 -6.254 -9.969 1.00 88.06 183 GLU A CA 1
ATOM 1505 C C . GLU A 1 183 ? 18.096 -7.497 -9.706 1.00 88.06 183 GLU A C 1
ATOM 1507 O O . GLU A 1 183 ? 16.867 -7.384 -9.607 1.00 88.06 183 GLU A O 1
ATOM 1512 N N . PRO A 1 184 ? 18.704 -8.694 -9.633 1.00 92.88 184 PRO A N 1
ATOM 1513 C CA . PRO A 1 184 ? 17.988 -9.890 -9.215 1.00 92.88 184 PRO A CA 1
ATOM 1514 C C . PRO A 1 184 ? 17.572 -9.780 -7.743 1.00 92.88 184 PRO A C 1
ATOM 1516 O O . PRO A 1 184 ? 18.102 -8.964 -6.991 1.00 92.88 184 PRO A O 1
ATOM 1519 N N . LEU A 1 185 ? 16.645 -10.642 -7.325 1.00 94.75 185 LEU A N 1
ATOM 1520 C CA . LEU A 1 185 ? 16.343 -10.820 -5.903 1.00 94.75 185 LEU A CA 1
ATOM 1521 C C . LEU A 1 185 ? 17.570 -11.368 -5.162 1.00 94.75 185 LEU A C 1
ATOM 1523 O O . LEU A 1 185 ? 18.407 -12.061 -5.754 1.00 94.75 185 LEU A O 1
ATOM 1527 N N . TYR A 1 186 ? 17.649 -11.107 -3.858 1.00 95.44 186 TYR A N 1
ATOM 1528 C CA . TYR A 1 186 ? 18.663 -11.727 -3.007 1.00 95.44 186 TYR A CA 1
ATOM 1529 C C . TYR A 1 186 ? 18.440 -13.245 -2.898 1.00 95.44 186 TYR A C 1
ATOM 1531 O O . TYR A 1 186 ? 17.426 -13.792 -3.341 1.00 95.44 186 TYR A O 1
ATOM 1539 N N . GLU A 1 187 ? 19.370 -13.960 -2.258 1.00 95.56 187 GLU A N 1
ATOM 1540 C CA . GLU A 1 187 ? 19.104 -15.345 -1.856 1.00 95.56 187 GLU A CA 1
ATOM 1541 C C . GLU A 1 187 ? 17.889 -15.420 -0.919 1.00 95.56 187 GLU A C 1
ATOM 1543 O O . GLU A 1 187 ? 17.648 -14.506 -0.128 1.00 95.56 187 GLU A O 1
ATOM 1548 N N . ARG A 1 188 ? 17.151 -16.540 -0.969 1.00 95.31 188 ARG A N 1
ATOM 1549 C CA . ARG A 1 188 ? 15.825 -16.695 -0.343 1.00 95.31 188 ARG A CA 1
ATOM 1550 C C . ARG A 1 188 ? 15.717 -16.157 1.080 1.00 95.31 188 ARG A C 1
ATOM 1552 O O . ARG A 1 188 ? 14.796 -15.406 1.380 1.00 95.31 188 ARG A O 1
ATOM 1559 N N . HIS A 1 189 ? 16.645 -16.542 1.946 1.00 95.44 189 HIS A N 1
ATOM 1560 C CA . HIS A 1 189 ? 16.622 -16.114 3.340 1.00 95.44 189 HIS A CA 1
ATOM 1561 C C . HIS A 1 189 ? 16.783 -14.592 3.481 1.00 95.44 189 HIS A C 1
ATOM 1563 O O . HIS A 1 189 ? 16.028 -13.954 4.207 1.00 95.44 189 HIS A O 1
ATOM 1569 N N . MET A 1 190 ? 17.731 -14.002 2.748 1.00 96.81 190 MET A N 1
ATOM 1570 C CA . MET A 1 190 ? 17.986 -12.560 2.781 1.00 96.81 190 MET A CA 1
ATOM 1571 C C . MET A 1 190 ? 16.825 -11.762 2.177 1.00 96.81 190 MET A C 1
ATOM 1573 O O . MET A 1 190 ? 16.460 -10.721 2.714 1.00 96.81 190 MET A O 1
ATOM 1577 N N . GLU A 1 191 ? 16.203 -12.252 1.101 1.00 97.44 191 GLU A N 1
ATOM 1578 C CA . GLU A 1 191 ? 15.037 -11.594 0.492 1.00 97.44 191 GLU A CA 1
ATOM 1579 C C . GLU A 1 191 ? 13.816 -11.613 1.424 1.00 97.44 191 GLU A C 1
ATOM 1581 O O . GLU A 1 191 ? 13.053 -10.647 1.480 1.00 97.44 191 GLU A O 1
ATOM 1586 N N . GLU A 1 192 ? 13.632 -12.688 2.194 1.00 97.38 192 GLU A N 1
ATOM 1587 C CA . GLU A 1 192 ? 12.570 -12.779 3.197 1.00 97.38 192 GLU A CA 1
ATOM 1588 C C . GLU A 1 192 ? 12.794 -11.798 4.356 1.00 97.38 192 GLU A C 1
ATOM 1590 O O . GLU A 1 192 ? 11.869 -11.080 4.749 1.00 97.38 192 GLU A O 1
ATOM 1595 N N . GLU A 1 193 ? 14.022 -11.700 4.871 1.00 97.31 193 GLU A N 1
ATOM 1596 C CA . GLU A 1 193 ? 14.395 -10.699 5.880 1.00 97.31 193 GLU A CA 1
ATOM 1597 C C . GLU A 1 193 ? 14.217 -9.267 5.358 1.00 97.31 193 GLU A C 1
ATOM 1599 O O . GLU A 1 193 ? 13.636 -8.416 6.046 1.00 97.31 193 GLU A O 1
ATOM 1604 N N . TYR A 1 194 ? 14.660 -9.011 4.125 1.00 96.31 194 TYR A N 1
ATOM 1605 C CA . TYR A 1 194 ? 14.492 -7.731 3.445 1.00 96.31 194 TYR A CA 1
ATOM 1606 C C . TYR A 1 194 ? 13.010 -7.377 3.300 1.00 96.31 194 TYR A C 1
ATOM 1608 O O . TYR A 1 194 ? 12.595 -6.290 3.696 1.00 96.31 194 TYR A O 1
ATOM 1616 N N . THR A 1 195 ? 12.186 -8.312 2.822 1.00 96.50 195 THR A N 1
ATOM 1617 C CA . THR A 1 195 ? 10.742 -8.118 2.632 1.00 96.50 195 THR A CA 1
ATOM 1618 C C . THR A 1 195 ? 10.034 -7.828 3.954 1.00 96.50 195 THR A C 1
ATOM 1620 O O . THR A 1 195 ? 9.250 -6.882 4.042 1.00 96.50 195 THR A O 1
ATOM 1623 N N . ASN A 1 196 ? 10.333 -8.586 5.013 1.00 95.12 196 ASN A N 1
ATOM 1624 C CA . ASN A 1 196 ? 9.758 -8.350 6.341 1.00 95.12 196 ASN A CA 1
ATOM 1625 C C . ASN A 1 196 ? 10.154 -6.978 6.910 1.00 95.12 196 ASN A C 1
ATOM 1627 O O . ASN A 1 196 ? 9.319 -6.278 7.497 1.00 95.12 196 ASN A O 1
ATOM 1631 N N . SER A 1 197 ? 11.404 -6.563 6.696 1.00 95.19 197 SER A N 1
ATOM 1632 C CA . SER A 1 197 ? 11.892 -5.238 7.089 1.00 95.19 197 SER A CA 1
ATOM 1633 C C . SER A 1 197 ? 11.210 -4.133 6.280 1.00 95.19 197 SER A C 1
ATOM 1635 O O . SER A 1 197 ? 10.745 -3.144 6.843 1.00 95.19 197 SER A O 1
ATOM 1637 N N . TYR A 1 198 ? 11.061 -4.325 4.971 1.00 94.81 198 TYR A N 1
ATOM 1638 C CA . TYR A 1 198 ? 10.375 -3.389 4.086 1.00 94.81 198 TYR A CA 1
ATOM 1639 C C . TYR A 1 198 ? 8.929 -3.147 4.536 1.00 94.81 198 TYR A C 1
ATOM 1641 O O . TYR A 1 198 ? 8.502 -2.001 4.682 1.00 94.81 198 TYR A O 1
ATOM 1649 N N . ILE A 1 199 ? 8.194 -4.220 4.841 1.00 93.38 199 ILE A N 1
ATOM 1650 C CA . ILE A 1 199 ? 6.810 -4.142 5.329 1.00 93.38 199 ILE A CA 1
ATOM 1651 C C . ILE A 1 199 ? 6.728 -3.396 6.666 1.00 93.38 199 ILE A C 1
ATOM 1653 O O . ILE A 1 199 ? 5.817 -2.592 6.871 1.00 93.38 199 ILE A O 1
ATOM 1657 N N . SER A 1 200 ? 7.672 -3.661 7.571 1.00 89.75 200 SER A N 1
ATOM 1658 C CA . SER A 1 200 ? 7.655 -3.121 8.936 1.00 89.75 200 SER A CA 1
ATOM 1659 C C . SER A 1 200 ? 8.083 -1.657 9.011 1.00 89.75 200 SER A C 1
ATOM 1661 O O . SER A 1 200 ? 7.595 -0.928 9.871 1.00 89.75 200 SER A O 1
ATOM 1663 N N . TYR A 1 201 ? 8.982 -1.224 8.124 1.00 91.19 201 TYR A N 1
ATOM 1664 C CA . TYR A 1 201 ? 9.606 0.096 8.202 1.00 91.19 201 TYR A CA 1
ATOM 1665 C C . TYR A 1 201 ? 9.245 0.997 7.021 1.00 91.19 201 TYR A C 1
ATOM 1667 O O . TYR A 1 201 ? 8.764 2.107 7.236 1.00 91.19 201 TYR A O 1
ATOM 1675 N N . MET A 1 202 ? 9.423 0.536 5.779 1.00 92.31 202 MET A N 1
ATOM 1676 C CA . MET A 1 202 ? 9.258 1.389 4.595 1.00 92.31 202 MET A CA 1
ATOM 1677 C C . MET A 1 202 ? 7.798 1.766 4.370 1.00 92.31 202 MET A C 1
ATOM 1679 O O . MET A 1 202 ? 7.478 2.952 4.292 1.00 92.31 202 MET A O 1
ATOM 1683 N N . TYR A 1 203 ? 6.895 0.783 4.341 1.00 92.44 203 TYR A N 1
ATOM 1684 C CA . TYR A 1 203 ? 5.470 1.081 4.189 1.00 92.44 203 TYR A CA 1
ATOM 1685 C C . TYR A 1 203 ? 4.894 1.831 5.387 1.00 92.44 203 TYR A C 1
ATOM 1687 O O . TYR A 1 203 ? 4.012 2.668 5.211 1.00 92.44 203 TYR A O 1
ATOM 1695 N N . TYR A 1 204 ? 5.387 1.555 6.596 1.00 85.25 204 TYR A N 1
ATOM 1696 C CA . TYR A 1 204 ? 4.935 2.260 7.792 1.00 85.25 204 TYR A CA 1
ATOM 1697 C C . TYR A 1 204 ? 5.327 3.740 7.754 1.00 85.25 204 TYR A C 1
ATOM 1699 O O . TYR A 1 204 ? 4.511 4.600 8.067 1.00 85.25 204 TYR A O 1
ATOM 1707 N N . PHE A 1 205 ? 6.566 4.038 7.355 1.00 87.25 205 PHE A N 1
ATOM 1708 C CA . PHE A 1 205 ? 7.091 5.399 7.354 1.00 87.25 205 PHE A CA 1
ATOM 1709 C C . PHE A 1 205 ? 6.596 6.227 6.165 1.00 87.25 205 PHE A C 1
ATOM 1711 O O . PHE A 1 205 ? 6.160 7.360 6.346 1.00 87.25 205 PHE A O 1
ATOM 1718 N N . TYR A 1 206 ? 6.652 5.675 4.950 1.00 89.50 206 TYR A N 1
ATOM 1719 C CA . TYR A 1 206 ? 6.317 6.425 3.737 1.00 89.50 206 TYR A CA 1
ATOM 1720 C C . TYR A 1 206 ? 4.848 6.300 3.325 1.00 89.50 206 TYR A C 1
ATOM 1722 O O . TYR A 1 206 ? 4.341 7.170 2.625 1.00 89.50 206 TYR A O 1
ATOM 1730 N N . GLY A 1 207 ? 4.157 5.219 3.703 1.00 87.88 207 GLY A N 1
ATOM 1731 C CA . GLY A 1 207 ? 2.806 4.922 3.207 1.00 87.88 207 GLY A CA 1
ATOM 1732 C C . GLY A 1 207 ? 2.755 4.486 1.733 1.00 87.88 207 GLY A C 1
ATOM 1733 O O . GLY A 1 207 ? 1.673 4.275 1.186 1.00 87.88 207 GLY A O 1
ATOM 1734 N N . TYR A 1 208 ? 3.912 4.340 1.084 1.00 93.75 208 TYR A N 1
ATOM 1735 C CA . TYR A 1 208 ? 4.076 3.840 -0.279 1.00 93.75 208 TYR A CA 1
ATOM 1736 C C . TYR A 1 208 ? 5.415 3.112 -0.439 1.00 93.75 208 TYR A C 1
ATOM 1738 O O . TYR A 1 208 ? 6.260 3.135 0.454 1.00 93.75 208 TYR A O 1
ATOM 1746 N N . GLY A 1 209 ? 5.590 2.433 -1.571 1.00 96.19 209 GLY A N 1
ATOM 1747 C CA . GLY A 1 209 ? 6.801 1.681 -1.883 1.00 96.19 209 GLY A CA 1
ATOM 1748 C C . GLY A 1 209 ? 6.645 0.888 -3.176 1.00 96.19 209 GLY A C 1
ATOM 1749 O O . GLY A 1 209 ? 5.789 1.197 -4.005 1.00 96.19 209 GLY A O 1
ATOM 1750 N N . MET A 1 210 ? 7.438 -0.169 -3.320 1.00 97.19 210 MET A N 1
ATOM 1751 C CA . MET A 1 210 ? 7.309 -1.169 -4.372 1.00 97.19 210 MET A CA 1
ATOM 1752 C C . MET A 1 210 ? 6.188 -2.147 -4.032 1.00 97.19 210 MET A C 1
ATOM 1754 O O . MET A 1 210 ? 6.215 -2.771 -2.976 1.00 97.19 210 MET A O 1
ATOM 1758 N N . TRP A 1 211 ? 5.218 -2.317 -4.921 1.00 98.31 211 TRP A N 1
ATOM 1759 C CA . TRP A 1 211 ? 4.030 -3.143 -4.710 1.00 98.31 211 TRP A CA 1
ATOM 1760 C C . TRP A 1 211 ? 3.961 -4.313 -5.690 1.00 98.31 211 TRP A C 1
ATOM 1762 O O . TRP A 1 211 ? 4.729 -4.406 -6.649 1.00 98.31 211 TRP A O 1
ATOM 1772 N N . ILE A 1 212 ? 3.008 -5.206 -5.445 1.00 98.44 212 ILE A N 1
ATOM 1773 C CA . ILE A 1 212 ? 2.708 -6.381 -6.254 1.00 98.44 212 ILE A CA 1
ATOM 1774 C C . ILE A 1 212 ? 1.523 -6.100 -7.170 1.00 98.44 212 ILE A C 1
ATOM 1776 O O . ILE A 1 212 ? 0.492 -5.600 -6.723 1.00 98.44 212 ILE A O 1
ATOM 1780 N N . VAL A 1 213 ? 1.661 -6.473 -8.442 1.00 98.69 213 VAL A N 1
ATOM 1781 C CA . VAL A 1 213 ? 0.607 -6.426 -9.457 1.00 98.69 213 VAL A CA 1
ATOM 1782 C C . VAL A 1 213 ? 0.039 -7.827 -9.640 1.00 98.69 213 VAL A C 1
ATOM 1784 O O . VAL A 1 213 ? 0.768 -8.744 -10.027 1.00 98.69 213 VAL A O 1
ATOM 1787 N N . ARG A 1 214 ? -1.267 -7.989 -9.429 1.00 98.12 214 ARG A N 1
ATOM 1788 C CA . ARG A 1 214 ? -1.976 -9.253 -9.664 1.00 98.12 214 ARG A CA 1
ATOM 1789 C C . ARG A 1 214 ? -3.129 -9.086 -10.638 1.00 98.12 214 ARG A C 1
ATOM 1791 O O . ARG A 1 214 ? -3.758 -8.030 -10.714 1.00 98.12 214 ARG A O 1
ATOM 1798 N N . ASP A 1 215 ? -3.403 -10.144 -11.387 1.00 96.94 215 ASP A N 1
ATOM 1799 C CA . ASP A 1 215 ? -4.575 -10.231 -12.252 1.00 96.94 215 ASP A CA 1
ATOM 1800 C C . ASP A 1 215 ? -5.859 -10.273 -11.410 1.00 96.94 215 ASP A C 1
ATOM 1802 O O . ASP A 1 215 ? -5.957 -11.030 -10.444 1.00 96.94 215 ASP A O 1
ATOM 1806 N N . ARG A 1 216 ? -6.868 -9.472 -11.770 1.00 92.31 216 ARG A N 1
ATOM 1807 C CA . ARG A 1 216 ? -8.111 -9.359 -10.982 1.00 92.31 216 ARG A CA 1
ATOM 1808 C C . ARG A 1 216 ? -8.979 -10.607 -11.001 1.00 92.31 216 ARG A C 1
ATOM 1810 O O . ARG A 1 216 ? -9.803 -10.766 -10.105 1.00 92.31 216 ARG A O 1
ATOM 1817 N N . HIS A 1 217 ? -8.870 -11.434 -12.034 1.00 89.06 217 HIS A N 1
ATOM 1818 C CA . HIS A 1 217 ? -9.772 -12.565 -12.237 1.00 89.06 217 HIS A CA 1
ATOM 1819 C C . HIS A 1 217 ? -9.155 -13.870 -11.754 1.00 89.06 217 HIS A C 1
ATOM 1821 O O . HIS A 1 217 ? -9.838 -14.694 -11.154 1.00 89.06 217 HIS A O 1
ATOM 1827 N N . THR A 1 218 ? -7.866 -14.049 -12.019 1.00 94.88 218 THR A N 1
ATOM 1828 C CA . THR A 1 218 ? -7.131 -15.278 -11.714 1.00 94.88 218 THR A CA 1
ATOM 1829 C C . THR A 1 218 ? -6.310 -15.176 -10.434 1.00 94.88 218 THR A C 1
ATOM 1831 O O . THR A 1 218 ? -5.933 -16.202 -9.878 1.00 94.88 218 THR A O 1
ATOM 1834 N N . GLY A 1 219 ? -6.017 -13.959 -9.963 1.00 94.06 219 GLY A N 1
ATOM 1835 C CA . GLY A 1 219 ? -5.119 -13.724 -8.833 1.00 94.06 219 GLY A CA 1
ATOM 1836 C C . GLY A 1 219 ? -3.640 -13.945 -9.158 1.00 94.06 219 GLY A C 1
ATOM 1837 O O . GLY A 1 219 ? -2.810 -13.778 -8.267 1.00 94.06 219 GLY A O 1
ATOM 1838 N N . ALA A 1 220 ? -3.293 -14.294 -10.401 1.00 97.19 220 ALA A N 1
ATOM 1839 C CA . ALA A 1 220 ? -1.921 -14.590 -10.802 1.00 97.19 220 ALA A CA 1
ATOM 1840 C C . ALA A 1 220 ? -0.999 -13.374 -10.635 1.00 97.19 220 ALA A C 1
ATOM 1842 O O . ALA A 1 220 ? -1.399 -12.240 -10.928 1.00 97.19 220 ALA A O 1
ATOM 1843 N N . LEU A 1 221 ? 0.242 -13.607 -10.194 1.00 98.31 221 LEU A N 1
ATOM 1844 C CA . LEU A 1 221 ? 1.276 -12.578 -10.167 1.00 98.31 221 LEU A CA 1
ATOM 1845 C C . LEU A 1 221 ? 1.624 -12.128 -11.594 1.00 98.31 221 LEU A C 1
ATOM 1847 O O . LEU A 1 221 ? 2.081 -12.917 -12.420 1.00 98.31 221 LEU A O 1
ATOM 1851 N N . ILE A 1 222 ? 1.436 -10.837 -11.869 1.00 98.44 222 ILE A N 1
ATOM 1852 C CA . ILE A 1 222 ? 1.799 -10.205 -13.145 1.00 98.44 222 ILE A CA 1
ATOM 1853 C C . ILE A 1 222 ? 3.174 -9.540 -13.048 1.00 98.44 222 ILE A C 1
ATOM 1855 O O . ILE A 1 222 ? 3.920 -9.511 -14.030 1.00 98.44 222 ILE A O 1
ATOM 1859 N N . GLY A 1 223 ? 3.504 -8.960 -11.893 1.00 98.19 223 GLY A N 1
ATOM 1860 C CA . GLY A 1 223 ? 4.717 -8.167 -11.750 1.00 98.19 223 GLY A CA 1
ATOM 1861 C C . GLY A 1 223 ? 4.783 -7.323 -10.488 1.00 98.19 223 GLY A C 1
ATOM 1862 O O . GLY A 1 223 ? 4.048 -7.547 -9.525 1.00 98.19 223 GLY A O 1
ATOM 1863 N N . ARG A 1 224 ? 5.665 -6.326 -10.525 1.00 98.06 224 ARG A N 1
ATOM 1864 C CA . ARG A 1 224 ? 5.854 -5.312 -9.486 1.00 98.06 224 ARG A CA 1
ATOM 1865 C C . ARG A 1 224 ? 5.731 -3.920 -10.083 1.00 98.06 224 ARG A C 1
ATOM 1867 O O . ARG A 1 224 ? 6.074 -3.700 -11.244 1.00 98.06 224 ARG A O 1
ATOM 1874 N N . VAL A 1 225 ? 5.254 -2.978 -9.288 1.00 98.62 225 VAL A N 1
ATOM 1875 C CA . VAL A 1 225 ? 5.222 -1.558 -9.643 1.00 98.62 225 VAL A CA 1
ATOM 1876 C C . VAL A 1 225 ? 5.231 -0.742 -8.368 1.00 98.62 225 VAL A C 1
ATOM 1878 O O . VAL A 1 225 ? 4.598 -1.135 -7.392 1.00 98.62 225 VAL A O 1
ATOM 1881 N N . GLY A 1 226 ? 5.898 0.400 -8.362 1.00 97.88 226 GLY A N 1
ATOM 1882 C CA . GLY A 1 226 ? 5.810 1.292 -7.222 1.00 97.88 226 GLY A CA 1
ATOM 1883 C C . GLY A 1 226 ? 6.785 2.441 -7.272 1.00 97.88 226 GLY A C 1
ATOM 1884 O O . GLY A 1 226 ? 7.394 2.707 -8.308 1.00 97.88 226 GLY A O 1
ATOM 1885 N N . ILE A 1 227 ? 6.870 3.139 -6.146 1.00 97.88 227 ILE A N 1
ATOM 1886 C CA . ILE A 1 227 ? 7.662 4.355 -6.013 1.00 97.88 227 ILE A CA 1
ATOM 1887 C C . ILE A 1 227 ? 8.694 4.145 -4.918 1.00 97.88 227 ILE A C 1
ATOM 1889 O O . ILE A 1 227 ? 8.334 3.832 -3.784 1.00 97.88 227 ILE A O 1
ATOM 1893 N N . GLU A 1 228 ? 9.964 4.323 -5.255 1.00 94.81 228 GLU A N 1
ATOM 1894 C CA . GLU A 1 228 ? 11.086 4.148 -4.337 1.00 94.81 228 GLU A CA 1
ATOM 1895 C C . GLU A 1 228 ? 11.920 5.420 -4.222 1.00 94.81 228 GLU A C 1
ATOM 1897 O O . GLU A 1 228 ? 11.769 6.369 -4.991 1.00 94.81 228 GLU A O 1
ATOM 1902 N N . HIS A 1 229 ? 12.783 5.453 -3.213 1.00 93.19 229 HIS A N 1
ATOM 1903 C CA . HIS A 1 229 ? 13.675 6.572 -2.957 1.00 93.19 229 HIS A CA 1
ATOM 1904 C C . HIS A 1 229 ? 15.048 6.241 -3.529 1.00 93.19 229 HIS A C 1
ATOM 1906 O O . HIS A 1 229 ? 15.701 5.313 -3.055 1.00 93.19 229 HIS A O 1
ATOM 1912 N N . ARG A 1 230 ? 15.488 7.008 -4.527 1.00 90.75 230 ARG A N 1
ATOM 1913 C CA . ARG A 1 230 ? 16.842 6.908 -5.074 1.00 90.75 230 ARG A CA 1
ATOM 1914 C C . ARG A 1 230 ? 17.661 8.111 -4.642 1.00 90.75 230 ARG A C 1
ATOM 1916 O O . ARG A 1 230 ? 17.265 9.243 -4.905 1.00 90.75 230 ARG A O 1
ATOM 1923 N N . ASP A 1 231 ? 18.811 7.859 -4.030 1.00 89.94 231 ASP A N 1
ATOM 1924 C CA . ASP A 1 231 ? 19.834 8.883 -3.831 1.00 89.94 231 ASP A CA 1
ATOM 1925 C C . ASP A 1 231 ? 20.592 9.109 -5.146 1.00 89.94 231 ASP A C 1
ATOM 1927 O O . ASP A 1 231 ? 21.095 8.163 -5.758 1.00 89.94 231 ASP A O 1
ATOM 1931 N N . VAL A 1 232 ? 20.628 10.358 -5.602 1.00 87.50 232 VAL A N 1
ATOM 1932 C CA . VAL A 1 232 ? 21.451 10.808 -6.721 1.00 87.50 232 VAL A CA 1
ATOM 1933 C C . VAL A 1 232 ? 22.269 11.995 -6.241 1.00 87.50 232 VAL A C 1
ATOM 1935 O O . VAL A 1 232 ? 21.739 13.092 -6.071 1.00 87.50 232 VAL A O 1
ATOM 1938 N N . GLU A 1 233 ? 23.561 11.763 -6.006 1.00 85.19 233 GLU A N 1
ATOM 1939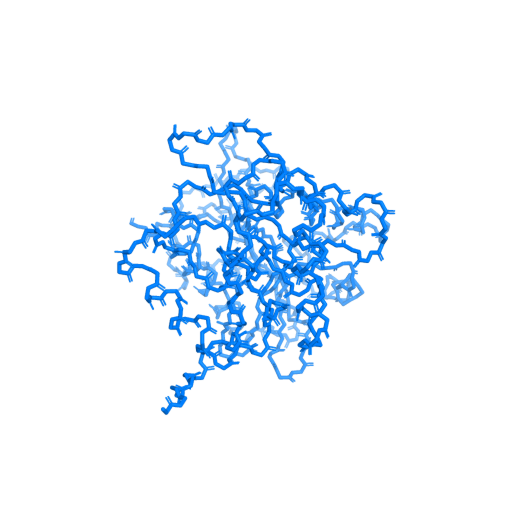 C CA . GLU A 1 233 ? 24.518 12.783 -5.554 1.00 85.19 233 GLU A CA 1
ATOM 1940 C C . GLU A 1 233 ? 24.063 13.529 -4.279 1.00 85.19 233 GLU A C 1
ATOM 1942 O O . GLU A 1 233 ? 24.257 14.737 -4.138 1.00 85.19 233 GLU A O 1
ATOM 1947 N N . GLY A 1 234 ? 23.448 12.813 -3.330 1.00 86.88 234 GLY A N 1
ATOM 1948 C CA . GLY A 1 234 ? 22.939 13.363 -2.071 1.00 86.88 234 GLY A CA 1
ATOM 1949 C C . GLY A 1 234 ? 21.537 13.971 -2.165 1.00 86.88 234 GLY A C 1
ATOM 1950 O O . GLY A 1 234 ? 21.038 14.519 -1.179 1.00 86.88 234 GLY A O 1
ATOM 1951 N N . VAL A 1 235 ? 20.884 13.885 -3.328 1.00 89.06 235 VAL A N 1
ATOM 1952 C CA . VAL A 1 235 ? 19.487 14.289 -3.520 1.00 89.06 235 VAL A CA 1
ATOM 1953 C C . VAL A 1 235 ? 18.606 13.049 -3.604 1.00 89.06 235 VAL A C 1
ATOM 1955 O O . VAL A 1 235 ? 18.754 12.226 -4.504 1.00 89.06 235 VAL A O 1
ATOM 1958 N N . VAL A 1 236 ? 17.642 12.932 -2.688 1.00 92.19 236 VAL A N 1
ATOM 1959 C CA . VAL A 1 236 ? 16.691 11.815 -2.680 1.00 92.19 236 VAL A CA 1
ATOM 1960 C C . VAL A 1 236 ? 15.505 12.111 -3.600 1.00 92.19 236 VAL A C 1
ATOM 1962 O O . VAL A 1 236 ? 14.665 12.974 -3.320 1.00 92.19 236 VAL A O 1
ATOM 1965 N N . LEU A 1 237 ? 15.417 11.352 -4.687 1.00 94.88 237 LEU A N 1
ATOM 1966 C CA . LEU A 1 237 ? 14.395 11.457 -5.723 1.00 94.88 237 LEU A CA 1
ATOM 1967 C C . LEU A 1 237 ? 13.381 10.311 -5.619 1.00 94.88 237 LEU A C 1
ATOM 1969 O O . LEU A 1 237 ? 13.723 9.198 -5.223 1.00 94.88 237 LEU A O 1
ATOM 1973 N N . LYS A 1 238 ? 12.125 10.587 -5.993 1.00 96.81 238 LYS A N 1
ATOM 1974 C CA . LYS A 1 238 ? 11.035 9.600 -6.008 1.00 96.81 238 LYS A CA 1
ATOM 1975 C C . LYS A 1 238 ? 11.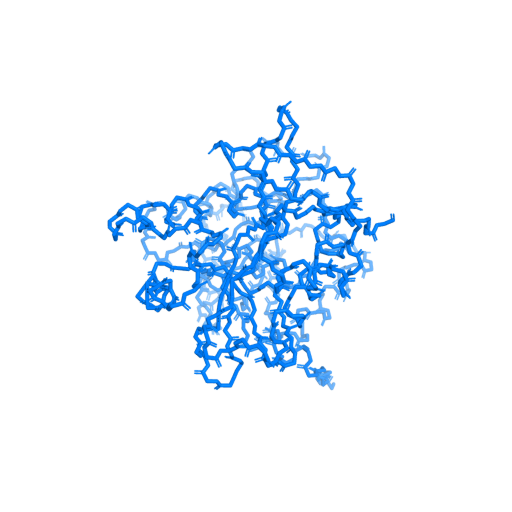005 8.929 -7.373 1.00 96.81 238 LYS A C 1
ATOM 1977 O O . LYS A 1 238 ? 10.631 9.551 -8.370 1.00 96.81 238 LYS A O 1
ATOM 1982 N N . GLU A 1 239 ? 11.447 7.684 -7.426 1.00 97.12 239 GLU A N 1
ATOM 1983 C CA . GLU A 1 239 ? 11.574 6.907 -8.649 1.00 97.12 239 GLU A CA 1
ATOM 1984 C C . GLU A 1 239 ? 10.373 5.986 -8.853 1.00 97.12 239 GLU A C 1
ATOM 1986 O O . GLU A 1 239 ? 10.068 5.168 -7.994 1.00 97.12 239 GLU A O 1
ATOM 1991 N N . LEU A 1 240 ? 9.738 6.060 -10.024 1.00 98.31 240 LEU A N 1
ATOM 1992 C CA . LEU A 1 240 ? 8.786 5.053 -10.482 1.00 98.31 240 LEU A CA 1
ATOM 1993 C C . LEU A 1 240 ? 9.542 3.854 -11.071 1.00 98.31 240 LEU A C 1
ATOM 1995 O O . LEU A 1 240 ? 10.162 3.969 -12.130 1.00 98.31 240 LEU A O 1
ATOM 1999 N N . GLY A 1 241 ? 9.418 2.699 -10.420 1.00 97.19 241 GLY A N 1
ATOM 2000 C CA . GLY A 1 241 ? 9.961 1.419 -10.872 1.00 97.19 241 GLY A CA 1
ATOM 2001 C C . GLY A 1 241 ? 8.860 0.417 -11.220 1.00 97.19 241 GLY A C 1
ATOM 2002 O O . GLY A 1 241 ? 7.750 0.470 -10.681 1.00 97.19 241 GLY A O 1
ATOM 2003 N N . TYR A 1 242 ? 9.151 -0.506 -12.139 1.00 97.88 242 TYR A N 1
ATOM 2004 C CA . TYR A 1 242 ? 8.239 -1.598 -12.479 1.00 97.88 242 TYR A CA 1
ATOM 2005 C C . TYR A 1 242 ? 8.972 -2.799 -13.083 1.00 97.88 242 TYR A C 1
ATOM 2007 O O . TYR A 1 242 ? 10.012 -2.653 -13.723 1.00 97.88 242 TYR A O 1
ATOM 2015 N N . ILE A 1 243 ? 8.371 -3.978 -12.937 1.00 97.56 243 ILE A N 1
ATOM 2016 C CA . ILE A 1 243 ? 8.752 -5.216 -13.620 1.00 97.56 243 ILE A CA 1
ATOM 2017 C C . ILE A 1 243 ? 7.463 -5.932 -14.020 1.00 97.56 243 ILE A C 1
ATOM 2019 O O . ILE A 1 243 ? 6.556 -6.065 -13.205 1.00 97.56 243 ILE A O 1
ATOM 2023 N N . ILE A 1 244 ? 7.374 -6.414 -15.260 1.00 97.94 244 ILE A N 1
ATOM 2024 C CA . ILE A 1 244 ? 6.263 -7.252 -15.735 1.00 97.94 244 ILE A CA 1
ATOM 2025 C C . ILE A 1 244 ? 6.832 -8.590 -16.193 1.00 97.94 244 ILE A C 1
ATOM 2027 O O . ILE A 1 244 ? 7.748 -8.617 -17.019 1.00 97.94 244 ILE A O 1
ATOM 2031 N N . GLY A 1 245 ? 6.269 -9.684 -15.678 1.00 97.00 245 GLY A N 1
ATOM 2032 C CA . GLY A 1 245 ? 6.682 -11.039 -16.026 1.00 97.00 245 GLY A CA 1
ATOM 2033 C C . GLY A 1 245 ? 6.565 -11.296 -17.527 1.00 97.00 245 GLY A C 1
ATOM 2034 O O . GLY A 1 245 ? 5.673 -10.759 -18.190 1.00 97.00 245 GLY A O 1
ATOM 2035 N N . LYS A 1 246 ? 7.472 -12.116 -18.066 1.00 94.50 246 LYS A N 1
ATOM 2036 C CA . LYS A 1 246 ? 7.652 -12.347 -19.510 1.00 94.50 246 LYS A CA 1
ATOM 2037 C C . LYS A 1 246 ? 6.339 -12.649 -20.241 1.00 94.50 246 LYS A C 1
ATOM 2039 O O . LYS A 1 246 ? 6.036 -12.016 -21.252 1.00 94.50 246 LYS A O 1
ATOM 2044 N N . ASP A 1 247 ? 5.507 -13.519 -19.674 1.00 94.94 247 ASP A N 1
ATOM 2045 C CA . ASP A 1 247 ? 4.222 -13.927 -20.259 1.00 94.94 247 ASP A CA 1
ATOM 2046 C C . ASP A 1 247 ? 3.172 -12.807 -20.308 1.00 94.94 247 ASP A C 1
ATOM 2048 O O . ASP A 1 247 ? 2.168 -12.913 -21.020 1.00 94.94 247 ASP A O 1
ATOM 2052 N N . TYR A 1 248 ? 3.393 -11.711 -19.585 1.00 96.75 248 TYR A N 1
ATOM 2053 C CA . TYR A 1 248 ? 2.509 -10.548 -19.518 1.00 96.75 248 TYR A CA 1
ATOM 2054 C C . TYR A 1 248 ? 3.059 -9.334 -20.286 1.00 96.75 248 TYR A C 1
ATOM 2056 O O . TYR A 1 248 ? 2.367 -8.323 -20.444 1.00 96.75 248 TYR A O 1
ATOM 2064 N N . GLN A 1 249 ? 4.280 -9.411 -20.816 1.00 96.12 249 GLN A N 1
ATOM 2065 C CA . GLN A 1 249 ? 4.859 -8.338 -21.621 1.00 96.12 249 GLN A CA 1
ATOM 2066 C C . GLN A 1 249 ? 4.133 -8.185 -22.967 1.00 96.12 249 GLN A C 1
ATOM 2068 O O . GLN A 1 249 ? 3.425 -9.076 -23.430 1.00 96.12 249 GLN A O 1
ATOM 2073 N N . ASN A 1 250 ? 4.257 -7.008 -23.591 1.00 95.38 250 ASN A N 1
ATOM 2074 C CA . ASN A 1 250 ? 3.616 -6.655 -24.872 1.00 95.38 250 ASN A CA 1
ATOM 2075 C C . ASN A 1 250 ? 2.071 -6.727 -24.902 1.00 95.38 250 ASN A C 1
ATOM 2077 O O . ASN A 1 250 ? 1.462 -6.503 -25.943 1.00 95.38 250 ASN A O 1
ATOM 2081 N N . LYS A 1 251 ? 1.418 -6.946 -23.752 1.00 96.94 251 LYS A N 1
ATOM 2082 C CA . LYS A 1 251 ? -0.051 -6.946 -23.584 1.00 96.94 251 LYS A CA 1
ATOM 2083 C C . LYS A 1 251 ? -0.593 -5.648 -22.964 1.00 96.94 251 LYS A C 1
ATOM 2085 O O . LYS A 1 251 ? -1.757 -5.562 -22.570 1.00 96.94 251 LYS A O 1
ATOM 2090 N N . GLY A 1 252 ? 0.263 -4.634 -22.825 1.00 97.44 252 GLY A N 1
ATOM 2091 C CA . GLY A 1 252 ? -0.092 -3.311 -22.303 1.00 97.44 252 GLY A CA 1
ATOM 2092 C C . GLY A 1 252 ? -0.187 -3.194 -20.777 1.00 97.44 252 GLY A C 1
ATOM 2093 O O . GLY A 1 252 ? -0.514 -2.109 -20.304 1.00 97.44 252 GLY A O 1
ATOM 2094 N N . TYR A 1 253 ? 0.115 -4.252 -20.011 1.00 98.31 253 TYR A N 1
ATOM 2095 C CA . TYR A 1 253 ? 0.039 -4.227 -18.542 1.00 98.31 253 TYR A CA 1
ATOM 2096 C C . TYR A 1 253 ? 0.917 -3.136 -17.924 1.00 98.31 253 TYR A C 1
ATOM 2098 O O . TYR A 1 253 ? 0.407 -2.352 -17.135 1.00 98.31 253 TYR A O 1
ATOM 2106 N N . ALA A 1 254 ? 2.180 -3.001 -18.351 1.00 98.12 254 ALA A N 1
ATOM 2107 C CA . ALA A 1 254 ? 3.075 -1.951 -17.850 1.00 98.12 254 ALA A CA 1
ATOM 2108 C C . ALA A 1 254 ? 2.474 -0.542 -18.014 1.00 98.12 254 ALA A C 1
ATOM 2110 O O . ALA A 1 254 ? 2.445 0.247 -17.078 1.00 98.12 254 ALA A O 1
ATOM 2111 N N . THR A 1 255 ? 1.921 -0.233 -19.195 1.00 98.38 255 THR A N 1
ATOM 2112 C CA . THR A 1 255 ? 1.260 1.061 -19.438 1.00 98.38 255 THR A CA 1
ATOM 2113 C C . THR A 1 255 ? 0.060 1.273 -18.521 1.00 98.38 255 THR A C 1
ATOM 2115 O O . THR A 1 255 ? -0.127 2.379 -18.024 1.00 98.38 255 THR A O 1
ATOM 2118 N N . GLU A 1 256 ? -0.768 0.248 -18.334 1.00 98.38 256 GLU A N 1
ATOM 2119 C CA . GLU A 1 256 ? -1.955 0.327 -17.483 1.00 98.38 256 GLU A CA 1
ATOM 2120 C C . GLU A 1 256 ? -1.585 0.596 -16.023 1.00 98.38 256 GLU A C 1
ATOM 2122 O O . GLU A 1 256 ? -2.066 1.571 -15.447 1.00 98.38 256 GLU A O 1
ATOM 2127 N N . VAL A 1 257 ? -0.689 -0.214 -15.452 1.00 98.38 257 VAL A N 1
ATOM 2128 C CA . VAL A 1 257 ? -0.345 -0.125 -14.027 1.00 98.38 257 VAL A CA 1
ATOM 2129 C C . VAL A 1 257 ? 0.482 1.110 -13.709 1.00 98.38 257 VAL A C 1
ATOM 2131 O O . VAL A 1 257 ? 0.167 1.813 -12.755 1.00 98.38 257 VAL A O 1
ATOM 2134 N N . CYS A 1 258 ? 1.477 1.455 -14.534 1.00 98.56 258 CYS A N 1
ATOM 2135 C CA . CYS A 1 258 ? 2.278 2.654 -14.300 1.00 98.56 258 CYS A CA 1
ATOM 2136 C C . CYS A 1 258 ? 1.429 3.922 -14.425 1.00 98.56 258 CYS A C 1
ATOM 2138 O O . CYS A 1 258 ? 1.615 4.849 -13.646 1.00 98.56 258 CYS A O 1
ATOM 2140 N N . ARG A 1 259 ? 0.462 3.975 -15.353 1.00 98.38 259 ARG A N 1
ATOM 2141 C CA . ARG A 1 259 ? -0.451 5.124 -15.447 1.00 98.38 259 ARG A CA 1
ATOM 2142 C C . ARG A 1 259 ? -1.313 5.261 -14.193 1.00 98.38 259 ARG A C 1
ATOM 2144 O O . ARG A 1 259 ? -1.475 6.375 -13.707 1.00 98.38 259 ARG A O 1
ATOM 2151 N N . ALA A 1 260 ? -1.836 4.150 -13.679 1.00 98.06 260 ALA A N 1
ATOM 2152 C CA . ALA A 1 260 ? -2.618 4.159 -12.448 1.00 98.06 260 ALA A CA 1
ATOM 2153 C C . ALA A 1 260 ? -1.768 4.585 -11.240 1.00 98.06 260 ALA A C 1
ATOM 2155 O O . ALA A 1 260 ? -2.205 5.420 -10.459 1.00 98.06 260 ALA A O 1
ATOM 2156 N N . VAL A 1 261 ? -0.526 4.098 -11.132 1.00 98.38 261 VAL A N 1
ATOM 2157 C CA . VAL A 1 261 ? 0.406 4.510 -10.069 1.00 98.38 261 VAL A CA 1
ATOM 2158 C C . VAL A 1 261 ? 0.778 5.988 -10.173 1.00 98.38 261 VAL A C 1
ATOM 2160 O O . VAL A 1 261 ? 0.860 6.655 -9.152 1.00 98.38 261 VAL A O 1
ATOM 2163 N N . ILE A 1 262 ? 0.956 6.533 -11.379 1.00 98.44 262 ILE A N 1
ATOM 2164 C CA . ILE A 1 262 ? 1.206 7.971 -11.573 1.00 98.44 262 ILE A CA 1
ATOM 2165 C C . ILE A 1 262 ? 0.009 8.810 -11.101 1.00 98.44 262 ILE A C 1
ATOM 2167 O O . ILE A 1 262 ? 0.209 9.843 -10.463 1.00 98.44 262 ILE A O 1
ATOM 2171 N N . ALA A 1 263 ? -1.221 8.378 -11.398 1.00 97.62 263 ALA A N 1
ATOM 2172 C CA . ALA A 1 263 ? -2.427 9.040 -10.900 1.00 97.62 263 ALA A CA 1
ATOM 2173 C C . ALA A 1 263 ? -2.499 8.965 -9.367 1.00 97.62 263 ALA A C 1
ATOM 2175 O O . ALA A 1 263 ? -2.623 9.998 -8.719 1.00 97.62 263 ALA A O 1
ATOM 2176 N N . TYR A 1 264 ? -2.277 7.780 -8.791 1.00 96.00 264 TYR A N 1
ATOM 2177 C CA . TYR A 1 264 ? -2.205 7.576 -7.341 1.00 96.00 264 TYR A CA 1
ATOM 2178 C C . TYR A 1 264 ? -1.134 8.458 -6.678 1.00 96.00 264 TYR A C 1
ATOM 2180 O O . TYR A 1 264 ? -1.394 9.105 -5.669 1.00 96.00 264 TYR A O 1
ATOM 2188 N N . ALA A 1 265 ? 0.060 8.558 -7.268 1.00 97.06 265 ALA A N 1
ATOM 2189 C CA . ALA A 1 265 ? 1.133 9.411 -6.763 1.00 97.06 265 ALA A CA 1
ATOM 2190 C C . ALA A 1 265 ? 0.714 10.882 -6.690 1.00 97.06 265 ALA A C 1
ATOM 2192 O O . ALA A 1 265 ? 1.028 11.572 -5.724 1.00 97.06 265 ALA A O 1
ATOM 2193 N N . LYS A 1 266 ? -0.006 11.357 -7.709 1.00 96.38 266 LYS A N 1
ATOM 2194 C CA . LYS A 1 266 ? -0.491 12.733 -7.784 1.00 96.38 266 LYS A CA 1
ATOM 2195 C C . LYS A 1 266 ? -1.638 12.996 -6.809 1.00 96.38 266 LYS A C 1
ATOM 2197 O O . LYS A 1 266 ? -1.620 14.013 -6.124 1.00 96.38 266 LYS A O 1
ATOM 2202 N N . GLU A 1 267 ? -2.646 12.134 -6.829 1.00 92.44 267 GLU A N 1
ATOM 2203 C CA . GLU A 1 267 ? -3.951 12.374 -6.208 1.00 92.44 267 GLU A CA 1
ATOM 2204 C C . GLU A 1 267 ? -3.961 11.960 -4.736 1.00 92.44 267 GLU A C 1
ATOM 2206 O O . GLU A 1 267 ? -4.433 12.718 -3.899 1.00 92.44 267 GLU A O 1
ATOM 2211 N N . GLU A 1 268 ? -3.371 10.807 -4.416 1.00 89.69 268 GLU A N 1
ATOM 2212 C CA . GLU A 1 268 ? -3.440 10.205 -3.079 1.00 89.69 268 GLU A CA 1
ATOM 2213 C C . GLU A 1 268 ? -2.190 10.495 -2.245 1.00 89.69 268 GLU A C 1
ATOM 2215 O O . GLU A 1 268 ? -2.284 10.765 -1.052 1.00 89.69 268 GLU A O 1
ATOM 2220 N N . ILE A 1 269 ? -1.003 10.450 -2.861 1.00 91.12 269 ILE A N 1
ATOM 2221 C CA . ILE A 1 269 ? 0.256 10.764 -2.160 1.00 91.12 269 ILE A CA 1
ATOM 2222 C C . ILE A 1 269 ? 0.557 12.271 -2.209 1.00 91.12 269 ILE A C 1
ATOM 2224 O O . ILE A 1 269 ? 1.318 12.789 -1.394 1.00 91.12 269 ILE A O 1
ATOM 2228 N N . GLY A 1 270 ? -0.027 12.998 -3.166 1.00 93.00 270 GLY A N 1
ATOM 2229 C CA . GLY A 1 270 ? 0.201 14.431 -3.321 1.00 93.00 270 GLY A CA 1
ATOM 2230 C C . GLY A 1 270 ? 1.591 14.783 -3.859 1.00 93.00 270 GLY A C 1
ATOM 2231 O O . GLY A 1 270 ? 2.066 15.890 -3.606 1.00 93.00 270 GLY A O 1
ATOM 2232 N N . MET A 1 271 ? 2.246 13.886 -4.600 1.00 95.81 271 MET A N 1
ATOM 2233 C CA . MET A 1 271 ? 3.559 14.135 -5.200 1.00 95.81 271 MET A CA 1
ATOM 2234 C C . MET A 1 271 ? 3.492 15.194 -6.308 1.00 95.81 271 MET A C 1
ATOM 2236 O O . MET A 1 271 ? 2.549 15.238 -7.102 1.00 95.81 271 MET A O 1
ATOM 2240 N N . ASP A 1 272 ? 4.530 16.024 -6.389 1.00 96.81 272 ASP A N 1
ATOM 2241 C CA . ASP A 1 272 ? 4.651 17.068 -7.414 1.00 96.81 272 ASP A CA 1
ATOM 2242 C C . ASP A 1 272 ? 5.340 16.563 -8.687 1.00 96.81 272 ASP A C 1
ATOM 2244 O O . ASP A 1 272 ? 5.106 17.091 -9.775 1.00 96.81 272 ASP A O 1
ATOM 2248 N N . GLU A 1 273 ? 6.160 15.517 -8.563 1.00 96.81 273 GLU A N 1
ATOM 2249 C CA . GLU A 1 273 ? 6.976 14.966 -9.640 1.00 96.81 273 GLU A CA 1
ATOM 2250 C C . GLU A 1 273 ? 7.403 13.515 -9.386 1.00 96.81 273 GLU A C 1
ATOM 2252 O O . GLU A 1 273 ? 7.375 13.026 -8.256 1.00 96.81 273 GLU A O 1
ATOM 2257 N N . LEU A 1 274 ? 7.805 12.836 -10.462 1.00 98.19 274 LEU A N 1
ATOM 2258 C CA . LEU A 1 274 ? 8.382 11.493 -10.459 1.00 98.19 274 LEU A CA 1
ATOM 2259 C C . LEU A 1 274 ? 9.592 11.423 -11.387 1.00 98.19 274 LEU A C 1
ATOM 2261 O O . LEU A 1 274 ? 9.672 12.132 -12.394 1.00 98.19 274 LEU A O 1
ATOM 2265 N N . HIS A 1 275 ? 10.491 10.492 -11.088 1.00 97.69 275 HIS A N 1
ATOM 2266 C CA . HIS A 1 275 ? 11.676 10.207 -11.890 1.00 97.69 275 HIS A CA 1
ATOM 2267 C C . HIS A 1 275 ? 11.716 8.744 -12.337 1.00 97.69 275 HIS A C 1
ATOM 2269 O O . HIS A 1 275 ? 11.068 7.885 -11.743 1.00 97.69 275 HIS A O 1
ATOM 2275 N N . CYS A 1 276 ? 12.506 8.458 -13.368 1.00 96.19 276 CYS A N 1
ATOM 2276 C CA . CYS A 1 276 ? 12.886 7.101 -13.759 1.00 96.19 276 CYS A CA 1
ATOM 2277 C C . CYS A 1 276 ? 14.363 7.075 -14.151 1.00 96.19 276 CYS A C 1
ATOM 2279 O O . CYS A 1 276 ? 14.839 8.007 -14.807 1.00 96.19 276 CYS A O 1
ATOM 2281 N N . PHE A 1 277 ? 15.062 5.989 -13.826 1.00 95.31 277 PHE A N 1
ATOM 2282 C CA . PHE A 1 277 ? 16.447 5.770 -14.233 1.00 95.31 277 PHE A CA 1
ATOM 2283 C C . PHE A 1 277 ? 16.524 4.500 -15.070 1.00 95.31 277 PHE A C 1
ATOM 2285 O O . PHE A 1 277 ? 16.355 3.389 -14.579 1.00 95.31 277 PHE A O 1
ATOM 2292 N N . ILE A 1 278 ? 16.724 4.662 -16.377 1.00 96.19 278 ILE A N 1
ATOM 2293 C CA . ILE A 1 278 ? 16.582 3.556 -17.328 1.00 96.19 278 ILE A CA 1
ATOM 2294 C C . ILE A 1 278 ? 17.906 3.317 -18.038 1.00 96.19 278 ILE A C 1
ATOM 2296 O O . ILE A 1 278 ? 18.490 4.243 -18.602 1.00 96.19 278 ILE A O 1
ATOM 2300 N N . HIS A 1 279 ? 18.371 2.066 -18.051 1.00 95.88 279 HIS A N 1
ATOM 2301 C CA . HIS A 1 279 ? 19.557 1.695 -18.818 1.00 95.88 279 HIS A CA 1
ATOM 2302 C C . HIS A 1 279 ? 19.363 2.058 -20.310 1.00 95.88 279 HIS A C 1
ATOM 2304 O O . HIS A 1 279 ? 18.318 1.715 -20.871 1.00 95.88 279 HIS A O 1
ATOM 2310 N N . PRO A 1 280 ? 20.328 2.711 -20.989 1.00 95.12 280 PRO A N 1
ATOM 2311 C CA . PRO A 1 280 ? 20.179 3.178 -22.371 1.00 95.12 280 PRO A CA 1
ATOM 2312 C C . PRO A 1 280 ? 19.781 2.094 -23.381 1.00 95.12 280 PRO A C 1
ATOM 2314 O O . PRO A 1 280 ? 19.136 2.396 -24.390 1.00 95.12 280 PRO A O 1
ATOM 2317 N N . ASP A 1 281 ? 20.137 0.836 -23.115 1.00 95.69 281 ASP A N 1
ATOM 2318 C CA . ASP A 1 281 ? 19.794 -0.304 -23.974 1.00 95.69 281 ASP A CA 1
ATOM 2319 C C . ASP A 1 281 ? 18.417 -0.912 -23.683 1.00 95.69 281 ASP A C 1
ATOM 2321 O O . ASP A 1 281 ? 17.882 -1.628 -24.528 1.00 95.69 281 ASP A O 1
ATOM 2325 N N . ASN A 1 282 ? 17.774 -0.551 -22.568 1.00 96.44 282 ASN A N 1
ATOM 2326 C CA . ASN A 1 282 ? 16.415 -0.983 -22.253 1.00 96.44 282 ASN A CA 1
ATOM 2327 C C . ASN A 1 282 ? 15.382 -0.187 -23.074 1.00 96.44 282 ASN A C 1
ATOM 2329 O O . ASN A 1 282 ? 14.695 0.717 -22.585 1.00 96.44 282 ASN A O 1
ATOM 2333 N N . LYS A 1 283 ? 15.276 -0.519 -24.365 1.00 96.00 283 LYS A N 1
ATOM 2334 C CA . LYS A 1 283 ? 14.396 0.182 -25.314 1.00 96.00 283 LYS A CA 1
ATOM 2335 C C . LYS A 1 283 ? 12.919 0.075 -24.937 1.00 96.00 283 LYS A C 1
ATOM 2337 O O . LYS A 1 283 ? 12.173 1.021 -25.178 1.00 96.00 283 LYS A O 1
ATOM 2342 N N . ALA A 1 284 ? 12.508 -1.035 -24.322 1.00 95.50 284 ALA A N 1
ATOM 2343 C CA . ALA A 1 284 ? 11.132 -1.240 -23.880 1.00 95.50 284 ALA A CA 1
ATOM 2344 C C . ALA A 1 284 ? 10.730 -0.221 -22.801 1.00 95.50 284 ALA A C 1
ATOM 2346 O O . ALA A 1 284 ? 9.724 0.476 -22.959 1.00 95.50 284 ALA A O 1
ATOM 2347 N N . SER A 1 285 ? 11.544 -0.067 -21.753 1.00 97.12 285 SER A N 1
ATOM 2348 C CA . SER A 1 285 ? 11.273 0.904 -20.687 1.00 97.12 285 SER A CA 1
ATOM 2349 C C . SER A 1 285 ? 11.416 2.350 -21.157 1.00 97.12 285 SER A C 1
ATOM 2351 O O . SER A 1 285 ? 10.590 3.180 -20.783 1.00 97.12 285 SER A O 1
ATOM 2353 N N . LEU A 1 286 ? 12.385 2.662 -22.028 1.00 97.69 286 LEU A N 1
ATOM 2354 C CA . LEU A 1 286 ? 12.497 4.002 -22.623 1.00 97.69 286 LEU A CA 1
ATOM 2355 C C . LEU A 1 286 ? 11.243 4.369 -23.431 1.00 97.69 286 LEU A C 1
ATOM 2357 O O . LEU A 1 286 ? 10.711 5.471 -23.290 1.00 97.69 286 LEU A O 1
ATOM 2361 N N . HIS A 1 287 ? 10.733 3.435 -24.239 1.00 97.25 287 HIS A N 1
ATOM 2362 C CA . HIS A 1 287 ? 9.504 3.643 -25.001 1.00 97.25 287 HIS A CA 1
ATOM 2363 C C . HIS A 1 287 ? 8.283 3.821 -24.086 1.00 97.25 287 HIS A C 1
ATOM 2365 O O . HIS A 1 287 ? 7.440 4.688 -24.328 1.00 97.25 287 HIS A O 1
ATOM 2371 N N . LEU A 1 288 ? 8.189 3.034 -23.008 1.00 98.19 288 LEU A N 1
ATOM 2372 C CA . LEU A 1 288 ? 7.124 3.194 -22.022 1.00 98.19 288 LEU A CA 1
ATOM 2373 C C . LEU A 1 288 ? 7.180 4.568 -21.346 1.00 98.19 288 LEU A C 1
ATOM 2375 O O . LEU A 1 288 ? 6.148 5.229 -21.249 1.00 98.19 288 LEU A O 1
ATOM 2379 N N . ALA A 1 289 ? 8.361 5.008 -20.911 1.00 98.06 289 ALA A N 1
ATOM 2380 C CA . ALA A 1 289 ? 8.540 6.299 -20.256 1.00 98.06 289 ALA A CA 1
ATOM 2381 C C . ALA A 1 289 ? 8.089 7.453 -21.168 1.00 98.06 289 ALA A C 1
ATOM 2383 O O . ALA A 1 289 ? 7.306 8.304 -20.745 1.00 98.06 289 ALA A O 1
ATOM 2384 N N . GLN A 1 290 ? 8.455 7.415 -22.455 1.00 96.75 290 GLN A N 1
ATOM 2385 C CA . GLN A 1 290 ? 7.965 8.370 -23.459 1.00 96.75 290 GLN A CA 1
ATOM 2386 C C . GLN A 1 290 ? 6.436 8.344 -23.588 1.00 96.75 290 GLN A C 1
ATOM 2388 O O . GLN A 1 290 ? 5.789 9.389 -23.586 1.00 96.75 290 GLN A O 1
ATOM 2393 N N . LYS A 1 291 ? 5.828 7.152 -23.647 1.00 97.06 291 LYS A N 1
ATOM 2394 C CA . LYS A 1 291 ? 4.365 6.988 -23.720 1.00 97.06 291 LYS A CA 1
ATOM 2395 C C . LYS A 1 291 ? 3.642 7.516 -22.475 1.00 97.06 291 LYS A C 1
ATOM 2397 O O . LYS A 1 291 ? 2.485 7.924 -22.563 1.00 97.06 291 LYS A O 1
ATOM 2402 N N . LEU A 1 292 ? 4.306 7.496 -21.321 1.00 97.88 292 LEU A N 1
ATOM 2403 C CA . LEU A 1 292 ? 3.822 8.069 -20.063 1.00 97.88 292 LEU A CA 1
ATOM 2404 C C . LEU A 1 292 ? 4.183 9.559 -19.915 1.00 97.88 292 LEU A C 1
ATOM 2406 O O . LEU A 1 292 ? 3.895 10.157 -18.876 1.00 97.88 292 LEU A O 1
ATOM 2410 N N . ALA A 1 293 ? 4.745 10.171 -20.963 1.00 97.31 293 ALA A N 1
ATOM 2411 C CA . ALA A 1 293 ? 5.187 11.561 -21.004 1.00 97.31 293 ALA A CA 1
ATOM 2412 C C . ALA A 1 293 ? 6.178 11.894 -19.877 1.00 97.31 293 ALA A C 1
ATOM 2414 O O . ALA A 1 293 ? 5.986 12.862 -19.140 1.00 97.31 293 ALA A O 1
ATOM 2415 N N . PHE A 1 294 ? 7.185 11.034 -19.715 1.00 98.12 294 PHE A N 1
ATOM 2416 C CA . PHE A 1 294 ? 8.442 11.387 -19.068 1.00 98.12 294 PHE A CA 1
ATOM 2417 C C . PHE A 1 294 ? 9.390 11.996 -20.100 1.00 98.12 294 PHE A C 1
ATOM 2419 O O . PHE A 1 294 ? 9.464 11.542 -21.245 1.00 98.12 294 PHE A O 1
ATOM 2426 N N . GLU A 1 295 ? 10.147 12.993 -19.670 1.00 96.06 295 GLU A N 1
ATOM 2427 C CA . GLU A 1 295 ? 11.114 13.721 -20.481 1.00 96.06 295 GLU A CA 1
ATOM 2428 C C . GLU A 1 295 ? 12.526 13.387 -20.007 1.00 96.06 295 GLU A C 1
ATOM 2430 O O . GLU A 1 295 ? 12.788 13.337 -18.807 1.00 96.06 295 GLU A O 1
ATOM 2435 N N . ALA A 1 296 ? 13.446 13.128 -20.936 1.00 94.62 296 ALA A N 1
ATOM 2436 C CA . ALA A 1 296 ? 14.845 12.907 -20.587 1.00 94.62 296 ALA A CA 1
ATOM 2437 C C . ALA A 1 296 ? 15.490 14.242 -20.197 1.00 94.62 296 ALA A C 1
ATOM 2439 O O . ALA A 1 296 ? 15.462 15.189 -20.982 1.00 94.62 296 ALA A O 1
ATOM 2440 N N . VAL A 1 297 ? 16.082 14.303 -19.005 1.00 92.50 297 VAL A N 1
ATOM 2441 C CA . VAL A 1 297 ? 16.661 15.539 -18.451 1.00 92.50 297 VAL A CA 1
ATOM 2442 C C . VAL A 1 297 ? 18.179 15.478 -18.338 1.00 92.50 297 VAL A C 1
ATOM 2444 O O . VAL A 1 297 ? 18.847 16.495 -18.499 1.00 92.50 297 VAL A O 1
ATOM 2447 N N . ALA A 1 298 ? 18.735 14.290 -18.106 1.00 89.06 298 ALA A N 1
ATOM 2448 C CA . ALA A 1 298 ? 20.166 14.094 -17.938 1.00 89.06 298 ALA A CA 1
ATOM 2449 C C . ALA A 1 298 ? 20.563 12.633 -18.193 1.00 89.06 298 ALA A C 1
ATOM 2451 O O . ALA A 1 298 ? 19.731 11.758 -18.449 1.00 89.06 298 ALA A O 1
ATOM 2452 N N . TYR A 1 299 ? 21.862 12.376 -18.089 1.00 88.25 299 TYR A N 1
ATOM 2453 C CA . TYR A 1 299 ? 22.375 11.044 -17.808 1.00 88.25 299 TYR A CA 1
ATOM 2454 C C . TYR A 1 299 ? 22.909 11.036 -16.384 1.00 88.25 299 TYR A C 1
ATOM 2456 O O . TYR A 1 299 ? 23.512 12.020 -15.963 1.00 88.25 299 TYR A O 1
ATOM 2464 N N . SER A 1 300 ? 22.712 9.930 -15.680 1.00 85.81 300 SER A N 1
ATOM 2465 C CA . SER A 1 300 ? 23.343 9.684 -14.387 1.00 85.81 300 SER A CA 1
ATOM 2466 C C . SER A 1 300 ? 24.233 8.450 -14.467 1.00 85.81 300 SER A C 1
ATOM 2468 O O . SER A 1 300 ? 24.041 7.578 -15.322 1.00 85.81 300 SER A O 1
ATOM 2470 N N . GLU A 1 301 ? 25.219 8.385 -13.580 1.00 85.62 301 GLU A N 1
ATOM 2471 C CA . GLU A 1 301 ? 26.063 7.210 -13.390 1.00 85.62 301 GLU A CA 1
ATOM 2472 C C . GLU A 1 301 ? 25.893 6.702 -11.955 1.00 85.62 301 GLU A C 1
ATOM 2474 O O . GLU A 1 301 ? 25.945 7.479 -11.007 1.00 85.62 301 GLU A O 1
ATOM 2479 N N . SER A 1 302 ? 25.655 5.401 -11.801 1.00 80.44 302 SER A N 1
ATOM 2480 C CA . SER A 1 302 ? 25.580 4.711 -10.507 1.00 80.44 302 SER A CA 1
ATOM 2481 C C . SER A 1 302 ? 26.179 3.327 -10.681 1.00 80.44 302 SER A C 1
ATOM 2483 O O . SER A 1 302 ? 25.899 2.662 -11.679 1.00 80.44 302 SER A O 1
ATOM 2485 N N . ASP A 1 303 ? 27.038 2.914 -9.751 1.00 79.31 303 ASP A N 1
ATOM 2486 C CA . ASP A 1 303 ? 27.656 1.578 -9.731 1.00 79.31 303 ASP A CA 1
ATOM 2487 C C . ASP A 1 303 ? 28.338 1.186 -11.057 1.00 79.31 303 ASP A C 1
ATOM 2489 O O . ASP A 1 303 ? 28.265 0.049 -11.523 1.00 79.31 303 ASP A O 1
ATOM 2493 N N . GLY A 1 304 ? 28.973 2.163 -11.716 1.00 81.50 304 GLY A N 1
ATOM 2494 C CA . GLY A 1 304 ? 29.640 1.981 -13.011 1.00 81.50 304 GLY A CA 1
ATOM 2495 C C . GLY A 1 304 ? 28.694 1.775 -14.202 1.00 81.50 304 GLY A C 1
ATOM 2496 O O . GLY A 1 304 ? 29.159 1.494 -15.307 1.00 81.50 304 GLY A O 1
ATOM 2497 N N . LYS A 1 305 ? 27.379 1.921 -14.006 1.00 85.38 305 LYS A N 1
ATOM 2498 C CA . LYS A 1 305 ? 26.360 1.871 -15.057 1.00 85.38 305 LYS A CA 1
ATOM 2499 C C . LYS A 1 305 ? 25.842 3.270 -15.352 1.00 85.38 305 LYS A C 1
ATOM 2501 O O . LYS A 1 305 ? 25.626 4.082 -14.455 1.00 85.38 305 LYS A O 1
ATOM 2506 N N . ARG A 1 306 ? 25.599 3.531 -16.634 1.00 91.00 306 ARG A N 1
ATOM 2507 C CA . ARG A 1 306 ? 24.985 4.772 -17.106 1.00 91.00 306 ARG A CA 1
ATOM 2508 C C . ARG A 1 306 ? 23.483 4.582 -17.249 1.00 91.00 306 ARG A C 1
ATOM 2510 O O . ARG A 1 306 ? 23.041 3.591 -17.826 1.00 91.00 306 ARG A O 1
ATOM 2517 N N . PHE A 1 307 ? 22.715 5.569 -16.808 1.00 94.12 307 PHE A N 1
ATOM 2518 C CA . PHE A 1 307 ? 21.262 5.603 -16.916 1.00 94.12 307 PHE A CA 1
ATOM 2519 C C . PHE A 1 307 ? 20.812 6.868 -17.641 1.00 94.12 307 PHE A C 1
ATOM 2521 O O . PHE A 1 307 ? 21.421 7.932 -17.526 1.00 94.12 307 PHE A O 1
ATOM 2528 N N . VAL A 1 308 ? 19.730 6.753 -18.406 1.00 96.12 308 VAL A N 1
ATOM 2529 C CA . VAL A 1 308 ? 18.951 7.906 -18.852 1.00 96.12 308 VAL A CA 1
ATOM 2530 C C . VAL A 1 308 ? 18.085 8.324 -17.672 1.00 96.12 308 VAL A C 1
ATOM 2532 O O . VAL A 1 308 ? 17.261 7.533 -17.211 1.00 96.12 308 VAL A O 1
ATOM 2535 N N . HIS A 1 309 ? 18.278 9.546 -17.181 1.00 95.81 309 HIS A N 1
ATOM 2536 C CA . HIS A 1 309 ? 17.442 10.127 -16.138 1.00 95.81 309 HIS A CA 1
ATOM 2537 C C . HIS A 1 309 ? 16.252 10.811 -16.796 1.00 95.81 309 HIS A C 1
ATOM 2539 O O . HIS A 1 309 ? 16.417 11.746 -17.588 1.00 95.81 309 HIS A O 1
ATOM 2545 N N . LEU A 1 310 ? 15.053 10.322 -16.487 1.00 97.19 310 LEU A N 1
ATOM 2546 C CA . LEU A 1 310 ? 13.809 10.900 -16.965 1.00 97.19 310 LEU A CA 1
ATOM 2547 C C . LEU A 1 310 ? 12.996 11.493 -15.823 1.00 97.19 310 LEU A C 1
ATOM 2549 O O . LEU A 1 310 ? 13.055 11.035 -14.683 1.00 97.19 310 LEU A O 1
ATOM 2553 N N . TYR A 1 311 ? 12.214 12.502 -16.172 1.00 95.75 311 TYR A N 1
ATOM 2554 C CA . TYR A 1 311 ? 11.452 13.339 -15.267 1.00 95.75 311 TYR A CA 1
ATOM 2555 C C . TYR A 1 311 ? 10.005 13.467 -15.732 1.00 95.75 311 TYR A C 1
ATOM 2557 O O . TYR A 1 311 ? 9.738 13.569 -16.931 1.00 95.75 311 TYR A O 1
ATOM 2565 N N . LYS A 1 312 ? 9.070 13.518 -14.786 1.00 97.62 312 LYS A N 1
ATOM 2566 C CA . LYS A 1 312 ? 7.677 13.858 -15.045 1.00 97.62 312 LYS A CA 1
ATOM 2567 C C . LYS A 1 312 ? 7.130 14.755 -13.946 1.00 97.62 312 LYS A C 1
ATOM 2569 O O . LYS A 1 312 ? 7.017 14.335 -12.799 1.00 97.62 312 LYS A O 1
ATOM 2574 N N . LYS A 1 313 ? 6.663 15.938 -14.337 1.00 96.94 313 LYS A N 1
ATOM 2575 C CA . LYS A 1 313 ? 5.860 16.809 -13.478 1.00 96.94 313 LYS A CA 1
ATOM 2576 C C . LYS A 1 313 ? 4.429 16.273 -13.343 1.00 96.94 313 LYS A C 1
ATOM 2578 O O . LYS A 1 313 ? 3.824 15.864 -14.339 1.00 96.94 313 LYS A O 1
ATOM 2583 N N . LEU A 1 314 ? 3.883 16.278 -12.130 1.00 95.69 314 LEU A N 1
ATOM 2584 C CA . LEU A 1 314 ? 2.514 15.842 -11.821 1.00 95.69 314 LEU A CA 1
ATOM 2585 C C . LEU A 1 314 ? 1.563 17.015 -11.543 1.00 95.69 314 LEU A C 1
ATOM 2587 O O . LEU A 1 314 ? 0.370 16.907 -11.861 1.00 95.69 314 LEU A O 1
ATOM 2591 N N . LYS A 1 315 ? 2.080 18.126 -11.001 1.00 84.31 315 LYS A N 1
ATOM 2592 C CA . LYS A 1 315 ? 1.320 19.348 -10.688 1.00 84.31 315 LYS A CA 1
ATOM 2593 C C . LYS A 1 315 ? 1.761 20.565 -11.487 1.00 84.31 315 LYS A C 1
ATOM 2595 O O . LYS A 1 315 ? 2.979 20.755 -11.700 1.00 84.31 315 LYS A O 1
#

Organism: NCBI:txid1235802

InterPro domains:
  IPR000182 GNAT domain [PF13302] (155-294)
  IPR000182 GNAT domain [PS51186] (156-315)
  IPR016181 Acyl-CoA N-acyltransferase [SSF55729] (147-297)
  IPR051531 N-acetyltransferase [PTHR43792] (149-305)

pLDDT: mean 90.38, std 9.53, range [42.47, 98.69]

Sequence (315 aa):
MKNKRTKEQETIWAQLSLHAVIWDLSETEDADDDRRKKELDVFEVCLLPMRRWQHMTCTGLKYEHAVQCLQEMGISEKNALLITQDDKMAEHVYHLRDSDAGRGMAVIYYEDEHGRKGVPADMVVLGLEEIGVQFFDRIVKRRNRLPWNILYTERTYVREITPADLDELYVLYDGEGITDYTEPLYERHMEEEYTNSYISYMYYFYGYGMWIVRDRHTGALIGRVGIEHRDVEGVVLKELGYIIGKDYQNKGYATEVCRAVIAYAKEEIGMDELHCFIHPDNKASLHLAQKLAFEAVAYSESDGKRFVHLYKKLK